Protein AF-U1QZC1-F1 (afdb_monomer_lite)

Radius of gyration: 23.48 Å; chains: 1; bounding box: 61×47×74 Å

pLDDT: mean 83.02, std 19.62, range [27.03, 98.5]

Structure (mmCIF, N/CA/C/O backbone):
data_AF-U1QZC1-F1
#
_entry.id   AF-U1QZC1-F1
#
loop_
_atom_site.group_PDB
_atom_site.id
_atom_site.type_symbol
_atom_site.label_atom_id
_atom_site.label_alt_id
_atom_site.label_comp_id
_atom_site.label_asym_id
_atom_site.label_entity_id
_atom_site.label_seq_id
_atom_site.pdbx_PDB_ins_code
_atom_site.Cartn_x
_atom_site.Cartn_y
_atom_site.Cartn_z
_atom_site.occupancy
_atom_site.B_iso_or_equiv
_atom_site.auth_seq_id
_atom_site.auth_comp_id
_atom_site.auth_asym_id
_atom_site.auth_atom_id
_atom_site.pdbx_PDB_model_num
ATOM 1 N N . MET A 1 1 ? -7.202 -17.447 -11.339 1.00 37.19 1 MET A N 1
ATOM 2 C CA . MET A 1 1 ? -5.824 -17.329 -11.867 1.00 37.19 1 MET A CA 1
ATOM 3 C C . MET A 1 1 ? -4.893 -16.971 -10.703 1.00 37.19 1 MET A C 1
ATOM 5 O O . MET A 1 1 ? -4.221 -15.955 -10.711 1.00 37.19 1 MET A O 1
ATOM 9 N N . THR A 1 2 ? -4.907 -17.807 -9.653 1.00 30.56 2 THR A N 1
ATOM 10 C CA . THR A 1 2 ? -4.519 -17.419 -8.274 1.00 30.56 2 THR A CA 1
ATOM 11 C C . THR A 1 2 ? -3.512 -18.405 -7.661 1.00 30.56 2 THR A C 1
ATOM 13 O O . THR A 1 2 ? -3.308 -18.428 -6.455 1.00 30.56 2 THR A O 1
ATOM 16 N N . LYS A 1 3 ? -2.876 -19.257 -8.480 1.00 27.03 3 LYS A N 1
ATOM 17 C CA . LYS A 1 3 ? -1.944 -20.297 -8.000 1.00 27.03 3 LYS A CA 1
ATOM 18 C C . LYS A 1 3 ? -0.476 -19.852 -7.909 1.00 27.03 3 LYS A C 1
ATOM 20 O O . LYS A 1 3 ? 0.311 -20.538 -7.274 1.00 27.03 3 LYS A O 1
ATOM 25 N N . ILE A 1 4 ? -0.118 -18.679 -8.439 1.00 42.09 4 ILE A N 1
ATOM 26 C CA . ILE A 1 4 ? 1.273 -18.174 -8.445 1.00 42.09 4 ILE A CA 1
ATOM 27 C C . ILE A 1 4 ? 1.596 -17.338 -7.182 1.00 42.09 4 ILE A C 1
ATOM 29 O O . ILE A 1 4 ? 2.755 -17.064 -6.876 1.00 42.09 4 ILE A O 1
ATOM 33 N N . TYR A 1 5 ? 0.589 -16.954 -6.385 1.00 36.06 5 TYR A N 1
ATOM 34 C CA . TYR A 1 5 ? 0.783 -16.057 -5.235 1.00 36.06 5 TYR A CA 1
ATOM 35 C C . TYR A 1 5 ? 1.342 -16.725 -3.964 1.00 36.06 5 TYR A C 1
ATOM 37 O O . TYR A 1 5 ? 1.791 -16.013 -3.068 1.00 36.06 5 TYR A O 1
ATOM 45 N N . THR A 1 6 ? 1.391 -18.060 -3.881 1.00 36.12 6 THR A N 1
ATOM 46 C CA . THR A 1 6 ? 1.745 -18.760 -2.627 1.00 36.12 6 THR A CA 1
ATOM 47 C C . THR A 1 6 ? 3.186 -19.297 -2.579 1.00 36.12 6 THR A C 1
ATOM 49 O O . THR A 1 6 ? 3.681 -19.573 -1.492 1.00 36.12 6 THR A O 1
ATOM 52 N N . SER A 1 7 ? 3.920 -19.382 -3.697 1.00 34.03 7 SER A N 1
ATOM 53 C CA . SER A 1 7 ? 5.218 -20.096 -3.711 1.00 34.03 7 SER A CA 1
ATOM 54 C C . SER A 1 7 ? 6.435 -19.274 -3.230 1.00 34.03 7 SER A C 1
ATOM 56 O O . SER A 1 7 ? 7.360 -19.810 -2.628 1.00 34.03 7 SER A O 1
ATOM 58 N N . LEU A 1 8 ? 6.443 -17.944 -3.384 1.00 39.66 8 LEU A N 1
ATOM 59 C CA . LEU A 1 8 ? 7.639 -17.129 -3.081 1.00 39.66 8 LEU A CA 1
ATOM 60 C C . LEU A 1 8 ? 7.710 -16.567 -1.645 1.00 39.66 8 LEU A C 1
ATOM 62 O O . LEU A 1 8 ? 8.753 -16.049 -1.246 1.00 39.66 8 LEU A O 1
ATOM 66 N N . ALA A 1 9 ? 6.650 -16.694 -0.835 1.00 32.81 9 ALA A N 1
ATOM 67 C CA . ALA A 1 9 ? 6.674 -16.255 0.570 1.00 32.81 9 ALA A CA 1
ATOM 68 C C . ALA A 1 9 ? 7.560 -17.143 1.471 1.00 32.81 9 ALA A C 1
ATOM 70 O O . ALA A 1 9 ? 7.943 -16.722 2.566 1.00 32.81 9 ALA A O 1
ATOM 71 N N . THR A 1 10 ? 7.919 -18.341 1.003 1.00 34.59 10 THR A N 1
ATOM 72 C CA . THR A 1 10 ? 8.772 -19.295 1.726 1.00 34.59 10 THR A CA 1
ATOM 73 C C . THR A 1 10 ? 10.264 -18.993 1.545 1.00 34.59 10 THR A C 1
ATOM 75 O O . THR A 1 10 ? 11.049 -19.220 2.462 1.00 34.59 10 THR A O 1
ATOM 78 N N . LEU A 1 11 ? 10.669 -18.401 0.416 1.00 39.19 11 LEU A N 1
ATOM 79 C CA . LEU A 1 11 ? 12.087 -18.292 0.048 1.00 39.19 11 LEU A CA 1
ATOM 80 C C . LEU A 1 11 ? 12.828 -17.098 0.666 1.00 39.19 11 LEU A C 1
ATOM 82 O O . LEU A 1 11 ? 14.037 -17.170 0.851 1.00 39.19 11 LEU A O 1
ATOM 86 N N . TYR A 1 12 ? 12.128 -16.037 1.076 1.00 36.06 12 TYR A N 1
ATOM 87 C CA . TYR A 1 12 ? 12.778 -14.843 1.645 1.00 36.06 12 TYR A CA 1
ATOM 88 C C . TYR A 1 12 ? 12.607 -14.667 3.163 1.00 36.06 12 TYR A C 1
ATOM 90 O O . TYR A 1 12 ? 13.173 -13.739 3.737 1.00 36.06 12 TYR A O 1
ATOM 98 N N . ARG A 1 13 ? 11.876 -15.560 3.852 1.00 40.75 13 ARG A N 1
ATOM 99 C CA . ARG A 1 13 ? 11.678 -15.475 5.316 1.00 40.75 13 ARG A CA 1
ATOM 100 C C . ARG A 1 13 ? 12.733 -16.237 6.138 1.00 40.75 13 ARG A C 1
ATOM 102 O O . ARG A 1 13 ? 12.802 -16.031 7.345 1.00 40.75 13 ARG A O 1
ATOM 109 N N . TYR A 1 14 ? 13.578 -17.079 5.536 1.00 31.02 14 TYR A N 1
ATOM 110 C CA . TYR A 1 14 ? 14.463 -17.986 6.289 1.00 31.02 14 TYR A CA 1
ATOM 111 C C . TYR A 1 14 ? 15.964 -17.697 6.126 1.00 31.02 14 TYR A C 1
ATOM 113 O O . TYR A 1 14 ? 16.755 -18.542 5.721 1.00 31.02 14 TYR A O 1
ATOM 121 N N . GLY A 1 15 ? 16.385 -16.493 6.513 1.00 35.22 15 GLY A N 1
ATOM 122 C CA . GLY A 1 15 ? 17.794 -16.150 6.706 1.00 35.22 15 GLY A CA 1
ATOM 123 C C . GLY A 1 15 ? 18.275 -16.311 8.156 1.00 35.22 15 GLY A C 1
ATOM 124 O O . GLY A 1 15 ? 18.720 -15.322 8.723 1.00 35.22 15 GLY A O 1
ATOM 125 N N . ARG A 1 16 ? 18.193 -17.509 8.774 1.00 33.91 16 ARG A N 1
ATOM 126 C CA . ARG A 1 16 ? 19.085 -17.946 9.890 1.00 33.91 16 ARG A CA 1
ATOM 127 C C . ARG A 1 16 ? 18.907 -19.436 10.277 1.00 33.91 16 ARG A C 1
ATOM 129 O O . ARG A 1 16 ? 17.970 -19.793 10.971 1.00 33.91 16 ARG A O 1
ATOM 136 N N . SER A 1 17 ? 19.877 -20.268 9.880 1.00 31.61 17 SER A N 1
ATOM 137 C CA . SER A 1 17 ? 20.403 -21.495 10.536 1.00 31.61 17 SER A CA 1
ATOM 138 C C . SER A 1 17 ? 19.453 -22.551 11.157 1.00 31.61 17 SER A C 1
ATOM 140 O O . SER A 1 17 ? 19.040 -22.409 12.305 1.00 31.61 17 SER A O 1
ATOM 142 N N . ARG A 1 18 ? 19.274 -23.707 10.485 1.00 32.47 18 ARG A N 1
ATOM 143 C CA . ARG A 1 18 ? 19.887 -25.026 10.822 1.00 32.47 18 ARG A CA 1
ATOM 144 C C . ARG A 1 18 ? 19.340 -26.166 9.930 1.00 32.47 18 ARG A C 1
ATOM 146 O O . ARG A 1 18 ? 18.148 -26.230 9.684 1.00 32.47 18 ARG A O 1
ATOM 153 N N . ALA A 1 19 ? 20.249 -27.091 9.589 1.00 34.28 19 ALA A N 1
ATOM 154 C CA . ALA A 1 19 ? 20.064 -28.488 9.150 1.00 34.28 19 ALA A CA 1
ATOM 155 C C . ALA A 1 19 ? 19.535 -28.796 7.724 1.00 34.28 19 ALA A C 1
ATOM 157 O O . ALA A 1 19 ? 18.349 -28.971 7.489 1.00 34.28 19 ALA A O 1
ATOM 158 N N . THR A 1 20 ? 20.501 -28.943 6.806 1.00 47.81 20 THR A N 1
ATOM 159 C CA . THR A 1 20 ? 20.689 -30.057 5.843 1.00 47.81 20 THR A CA 1
ATOM 160 C C . THR A 1 20 ? 19.470 -30.873 5.381 1.00 47.81 20 THR A C 1
ATOM 162 O O . THR A 1 20 ? 19.110 -31.876 5.993 1.00 47.81 20 THR A O 1
ATOM 165 N N . GLY A 1 21 ? 18.980 -30.510 4.199 1.00 36.88 21 GLY A N 1
ATOM 166 C CA . GLY A 1 21 ? 18.208 -31.302 3.237 1.00 36.88 21 GLY A CA 1
ATOM 167 C C . GLY A 1 21 ? 18.225 -30.526 1.913 1.00 36.88 21 GLY A C 1
ATOM 168 O O . GLY A 1 21 ? 18.391 -29.311 1.943 1.00 36.88 21 GLY A O 1
ATOM 169 N N . ASP A 1 22 ? 18.178 -31.185 0.763 1.00 45.75 22 ASP A N 1
ATOM 170 C CA . ASP A 1 22 ? 18.341 -30.575 -0.565 1.00 45.75 22 ASP A CA 1
ATOM 171 C C . ASP A 1 22 ? 17.218 -29.567 -0.915 1.00 45.75 22 ASP A C 1
ATOM 173 O O . ASP A 1 22 ? 16.201 -29.934 -1.479 1.00 45.75 22 ASP A O 1
ATOM 177 N N . VAL A 1 23 ? 17.384 -28.290 -0.543 1.00 47.47 23 VAL A N 1
ATOM 178 C CA . VAL A 1 23 ? 16.466 -27.173 -0.890 1.00 47.47 23 VAL A CA 1
ATOM 179 C C . VAL A 1 23 ? 16.957 -26.396 -2.125 1.00 47.47 23 VAL A C 1
ATOM 181 O O . VAL A 1 23 ? 16.326 -25.440 -2.571 1.00 47.47 23 VAL A O 1
ATOM 184 N N . ARG A 1 24 ? 18.128 -26.750 -2.677 1.00 48.72 24 ARG A N 1
ATOM 185 C CA . ARG A 1 24 ? 18.722 -26.022 -3.811 1.00 48.72 24 ARG A CA 1
ATOM 186 C C . ARG A 1 24 ? 18.113 -26.447 -5.145 1.00 48.72 24 ARG A C 1
ATOM 188 O O . ARG A 1 24 ? 17.896 -25.570 -5.973 1.00 48.72 24 ARG A O 1
ATOM 195 N N . GLY A 1 25 ? 17.806 -27.734 -5.328 1.00 43.84 25 GLY A N 1
ATOM 196 C CA . GLY A 1 25 ? 17.156 -28.234 -6.547 1.00 43.84 25 GLY A CA 1
ATOM 197 C C . GLY A 1 25 ? 15.750 -27.662 -6.755 1.00 43.84 25 GLY A C 1
ATOM 198 O O . GLY A 1 25 ? 15.442 -27.159 -7.833 1.00 43.84 25 GLY A O 1
ATOM 199 N N . ASP A 1 26 ? 14.938 -27.639 -5.696 1.00 55.91 26 ASP A N 1
ATOM 200 C CA . ASP A 1 26 ? 13.557 -27.141 -5.757 1.00 55.91 26 ASP A CA 1
ATOM 201 C C . ASP A 1 26 ? 13.486 -25.632 -6.050 1.00 55.91 26 ASP A C 1
ATOM 203 O O . ASP A 1 26 ? 12.626 -25.179 -6.801 1.00 55.91 26 ASP A O 1
ATOM 207 N N . ASN A 1 27 ? 14.412 -24.838 -5.499 1.00 62.69 27 ASN A N 1
ATOM 208 C CA . ASN A 1 27 ? 14.446 -23.388 -5.718 1.00 62.69 27 ASN A CA 1
ATOM 209 C C . ASN A 1 27 ? 14.922 -22.999 -7.132 1.00 62.69 27 ASN A C 1
ATOM 211 O O . ASN A 1 27 ? 14.559 -21.934 -7.635 1.00 62.69 27 ASN A O 1
ATOM 215 N N . GLU A 1 28 ? 15.737 -23.839 -7.775 1.00 74.38 28 GLU A N 1
ATOM 216 C CA . GLU A 1 28 ? 16.161 -23.596 -9.155 1.00 74.38 28 GLU A CA 1
ATOM 217 C C . GLU A 1 28 ? 15.047 -23.945 -10.142 1.00 74.38 28 GLU A C 1
ATOM 219 O O . GLU A 1 28 ? 14.690 -23.105 -10.960 1.00 74.38 28 GLU A O 1
ATOM 224 N N . ALA A 1 29 ? 14.400 -25.106 -9.984 1.00 69.06 29 ALA A N 1
ATOM 225 C CA . ALA A 1 29 ? 13.294 -25.529 -10.846 1.00 69.06 29 ALA A CA 1
ATOM 226 C C . ALA A 1 29 ? 12.094 -24.562 -10.801 1.00 69.06 29 ALA A C 1
ATOM 228 O O . ALA A 1 29 ? 11.572 -24.168 -11.843 1.00 69.06 29 ALA A O 1
ATOM 229 N N . VAL A 1 30 ? 11.700 -24.105 -9.602 1.00 75.31 30 VAL A N 1
ATOM 230 C CA . VAL A 1 30 ? 10.664 -23.060 -9.427 1.00 75.31 30 VAL A CA 1
ATOM 231 C C . VAL A 1 30 ? 11.067 -21.753 -10.113 1.00 75.31 30 VAL A C 1
ATOM 233 O O . VAL A 1 30 ? 10.240 -20.968 -10.576 1.00 75.31 30 VAL A O 1
ATOM 236 N N . GLY A 1 31 ? 12.365 -21.502 -10.156 1.00 74.56 31 GLY A N 1
ATOM 237 C CA . GLY A 1 31 ? 12.955 -20.348 -10.782 1.00 74.56 31 GLY A CA 1
ATOM 238 C C . GLY A 1 31 ? 12.949 -20.362 -12.304 1.00 74.56 31 GLY A C 1
ATOM 239 O O . GLY A 1 31 ? 12.573 -19.364 -12.916 1.00 74.56 31 GLY A O 1
ATOM 240 N N . GLU A 1 32 ? 13.327 -21.489 -12.900 1.00 78.25 32 GLU A N 1
ATOM 241 C CA . GLU A 1 32 ? 13.274 -21.716 -14.346 1.00 78.25 32 GLU A CA 1
ATOM 242 C C . GLU A 1 32 ? 11.829 -21.662 -14.863 1.00 78.25 32 GLU A C 1
ATOM 244 O O . GLU A 1 32 ? 11.557 -21.020 -15.878 1.00 78.25 32 GLU A O 1
ATOM 249 N N . GLU A 1 33 ? 10.883 -22.260 -14.129 1.00 79.50 33 GLU A N 1
ATOM 250 C CA . GLU A 1 33 ? 9.448 -22.162 -14.426 1.00 79.50 33 GLU A CA 1
ATOM 251 C C . GLU A 1 33 ? 8.989 -20.698 -14.408 1.00 79.50 33 GLU A C 1
ATOM 253 O O . GLU A 1 33 ? 8.371 -20.213 -15.357 1.00 79.50 33 GLU A O 1
ATOM 258 N N . TRP A 1 34 ? 9.370 -19.944 -13.373 1.00 82.44 34 TRP A N 1
ATOM 259 C CA . TRP A 1 34 ? 9.031 -18.528 -13.286 1.00 82.44 34 TRP A CA 1
ATOM 260 C C . TRP A 1 34 ? 9.645 -17.700 -14.424 1.00 82.44 34 TRP A C 1
ATOM 262 O O . TRP A 1 34 ? 8.991 -16.787 -14.934 1.00 82.44 34 TRP A O 1
ATOM 272 N N . GLU A 1 35 ? 10.874 -18.001 -14.851 1.00 83.69 35 GLU A N 1
ATOM 273 C CA . GLU A 1 35 ? 11.501 -17.351 -16.003 1.00 83.69 35 GLU A CA 1
ATOM 274 C C . GLU A 1 35 ? 10.776 -17.632 -17.319 1.00 83.69 35 GLU A C 1
ATOM 276 O O . GLU A 1 35 ? 10.659 -16.719 -18.139 1.00 83.69 35 GLU A O 1
ATOM 281 N N . ALA A 1 36 ? 10.276 -18.856 -17.500 1.00 83.00 36 ALA A N 1
ATOM 282 C CA . ALA A 1 36 ? 9.530 -19.268 -18.684 1.00 83.00 36 ALA A CA 1
ATOM 283 C C . ALA A 1 36 ? 8.129 -18.634 -18.752 1.00 83.00 36 ALA A C 1
ATOM 285 O O . ALA A 1 36 ? 7.651 -18.309 -19.838 1.00 83.00 36 ALA A O 1
ATOM 286 N N . GLU A 1 37 ? 7.479 -18.428 -17.603 1.00 88.31 37 GLU A N 1
ATOM 287 C CA . GLU A 1 37 ? 6.117 -17.882 -17.519 1.00 88.31 37 GLU A CA 1
ATOM 288 C C . GLU A 1 37 ? 6.045 -16.351 -17.503 1.00 88.31 37 GLU A C 1
ATOM 290 O O . GLU A 1 37 ? 4.956 -15.784 -17.591 1.00 88.31 37 GLU A O 1
ATOM 295 N N . THR A 1 38 ? 7.176 -15.661 -17.345 1.00 91.19 38 THR A N 1
ATOM 296 C CA . THR A 1 38 ? 7.184 -14.205 -17.174 1.00 91.19 38 THR A CA 1
ATOM 297 C C . THR A 1 38 ? 8.196 -13.512 -18.063 1.00 91.19 38 THR A C 1
ATOM 299 O O . THR A 1 38 ? 9.241 -14.039 -18.437 1.00 91.19 38 THR A O 1
ATOM 302 N N . THR A 1 39 ? 7.917 -12.256 -18.364 1.00 94.31 39 THR A N 1
ATOM 303 C CA . THR A 1 39 ? 8.869 -11.352 -18.994 1.00 94.31 39 THR A CA 1
ATOM 304 C C . THR A 1 39 ? 9.840 -10.774 -17.956 1.00 94.31 39 THR A C 1
ATOM 306 O O . THR A 1 39 ? 9.492 -10.622 -16.779 1.00 94.31 39 THR A O 1
ATOM 309 N N . PRO A 1 40 ? 11.049 -10.349 -18.368 1.00 94.00 40 PRO A N 1
ATOM 310 C CA . PRO A 1 40 ? 11.966 -9.635 -17.481 1.00 94.00 40 PRO A CA 1
ATOM 311 C C . PRO A 1 40 ? 11.345 -8.395 -16.819 1.00 94.00 40 PRO A C 1
ATOM 313 O O . PRO A 1 40 ? 11.630 -8.123 -15.655 1.00 94.00 40 PRO A O 1
ATOM 316 N N . TYR A 1 41 ? 10.472 -7.666 -17.526 1.00 96.56 41 TYR A N 1
ATOM 317 C CA . TYR A 1 41 ? 9.759 -6.513 -16.966 1.00 96.56 41 TYR A CA 1
ATOM 318 C C . TYR A 1 41 ? 8.857 -6.920 -15.795 1.00 96.56 41 TYR A C 1
ATOM 320 O O . TYR A 1 41 ? 8.936 -6.317 -14.726 1.00 96.56 41 TYR A O 1
ATOM 328 N N . GLU A 1 42 ? 8.044 -7.967 -15.959 1.00 95.69 42 GLU A N 1
ATOM 329 C CA . GLU A 1 42 ? 7.147 -8.454 -14.903 1.00 95.69 42 GLU A CA 1
ATOM 330 C C . GLU A 1 42 ? 7.922 -8.937 -13.678 1.00 95.69 42 GLU A C 1
ATOM 332 O O . GLU A 1 42 ? 7.516 -8.663 -12.544 1.00 95.69 42 GLU A O 1
ATOM 337 N N . ARG A 1 43 ? 9.066 -9.604 -13.883 1.00 97.06 43 ARG A N 1
ATOM 338 C CA . ARG A 1 43 ? 9.937 -10.023 -12.777 1.00 97.06 43 ARG A CA 1
ATOM 339 C C . ARG A 1 43 ? 10.532 -8.834 -12.036 1.00 97.06 43 ARG A C 1
ATOM 341 O O . ARG A 1 43 ? 10.419 -8.779 -10.814 1.00 97.06 43 ARG A O 1
ATOM 348 N N . VAL A 1 44 ? 11.077 -7.852 -12.755 1.00 97.94 44 VAL A N 1
ATOM 349 C CA . VAL A 1 44 ? 11.613 -6.609 -12.172 1.00 97.94 44 VAL A CA 1
ATOM 350 C C . VAL A 1 44 ? 10.536 -5.867 -11.378 1.00 97.94 44 VAL A C 1
ATOM 352 O O . VAL A 1 44 ? 10.757 -5.544 -10.209 1.00 97.94 44 VAL A O 1
ATOM 355 N N . ARG A 1 45 ? 9.347 -5.666 -11.968 1.00 96.62 45 ARG A N 1
ATOM 356 C CA . ARG A 1 45 ? 8.197 -5.035 -11.300 1.00 96.62 45 ARG A CA 1
ATOM 357 C C . ARG A 1 45 ? 7.836 -5.784 -10.018 1.00 96.62 45 ARG A C 1
ATOM 359 O O . ARG A 1 45 ? 7.659 -5.162 -8.976 1.00 96.62 45 ARG A O 1
ATOM 366 N N . ARG A 1 46 ? 7.766 -7.118 -10.065 1.00 95.00 46 ARG A N 1
ATOM 367 C CA . ARG A 1 46 ? 7.411 -7.968 -8.917 1.00 95.00 46 ARG A CA 1
ATOM 368 C C . ARG A 1 46 ? 8.454 -7.927 -7.797 1.00 95.00 46 ARG A C 1
ATOM 370 O O . ARG A 1 46 ? 8.066 -7.939 -6.629 1.00 95.00 46 ARG A O 1
ATOM 377 N N . VAL A 1 47 ? 9.743 -7.883 -8.132 1.00 96.25 47 VAL A N 1
ATOM 378 C CA . VAL A 1 47 ? 10.839 -7.798 -7.153 1.00 96.25 47 VAL A CA 1
ATOM 379 C C . VAL A 1 47 ? 10.796 -6.462 -6.425 1.00 96.25 47 VAL A C 1
ATOM 381 O O . VAL A 1 47 ? 10.686 -6.440 -5.199 1.00 96.25 47 VAL A O 1
ATOM 384 N N . VAL A 1 48 ? 10.784 -5.348 -7.163 1.00 95.62 48 VAL A N 1
ATOM 385 C CA . VAL A 1 48 ? 10.775 -4.014 -6.542 1.00 95.62 48 VAL A CA 1
ATOM 386 C C . VAL A 1 48 ? 9.470 -3.737 -5.787 1.00 95.62 48 VAL A C 1
ATOM 388 O O . VAL A 1 48 ? 9.489 -3.073 -4.754 1.00 95.62 48 VAL A O 1
ATOM 391 N N . ALA A 1 49 ? 8.342 -4.317 -6.220 1.00 93.19 49 ALA A N 1
ATOM 392 C CA . ALA A 1 49 ? 7.052 -4.175 -5.543 1.00 93.19 49 ALA A CA 1
ATOM 393 C C . ALA A 1 49 ? 7.012 -4.770 -4.124 1.00 93.19 49 ALA A C 1
ATOM 395 O O . ALA A 1 49 ? 6.151 -4.386 -3.327 1.00 93.19 49 ALA A O 1
ATOM 396 N N . ARG A 1 50 ? 7.902 -5.727 -3.825 1.00 90.94 50 ARG A N 1
ATOM 397 C CA . ARG A 1 50 ? 7.977 -6.452 -2.544 1.00 90.94 50 ARG A CA 1
ATOM 398 C C . ARG A 1 50 ? 9.144 -6.005 -1.666 1.00 90.94 50 ARG A C 1
ATOM 400 O O . ARG A 1 50 ? 9.270 -6.4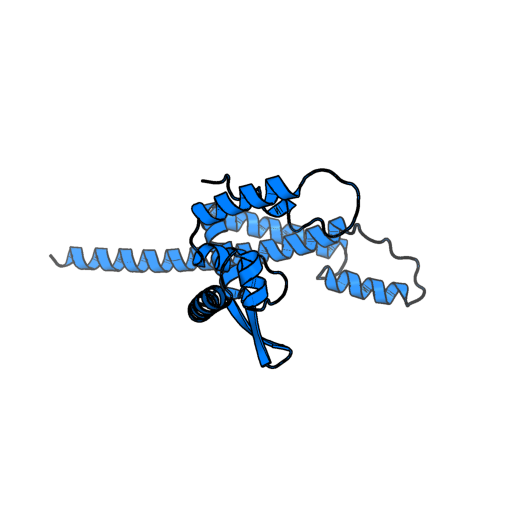83 -0.541 1.00 90.94 50 ARG A O 1
ATOM 407 N N . ALA A 1 51 ? 9.991 -5.114 -2.167 1.00 91.12 51 ALA A N 1
ATOM 408 C CA . ALA A 1 51 ? 11.143 -4.622 -1.437 1.00 91.12 51 ALA A CA 1
ATOM 409 C C . ALA A 1 51 ? 10.714 -3.684 -0.294 1.00 91.12 51 ALA A C 1
ATOM 411 O O . ALA A 1 51 ? 9.955 -2.736 -0.495 1.00 91.12 51 ALA A O 1
ATOM 412 N N . TYR A 1 52 ? 11.218 -3.942 0.916 1.00 87.19 52 TYR A N 1
ATOM 413 C CA . TYR A 1 52 ? 10.982 -3.089 2.090 1.00 87.19 52 TYR A CA 1
ATOM 414 C C . TYR A 1 52 ? 11.986 -1.925 2.184 1.00 87.19 52 TYR A C 1
ATOM 416 O O . TYR A 1 52 ? 11.705 -0.890 2.796 1.00 87.19 52 TYR A O 1
ATOM 424 N N . SER A 1 53 ? 13.145 -2.075 1.547 1.00 91.44 53 SER A N 1
ATOM 425 C CA . SER A 1 53 ? 14.204 -1.075 1.411 1.00 91.44 53 SER A CA 1
ATOM 426 C C . SER A 1 53 ? 14.415 -0.724 -0.067 1.00 91.44 53 SER A C 1
ATOM 428 O O . SER A 1 53 ? 13.965 -1.474 -0.937 1.00 91.44 53 SER A O 1
ATOM 430 N N . PRO A 1 54 ? 15.063 0.410 -0.3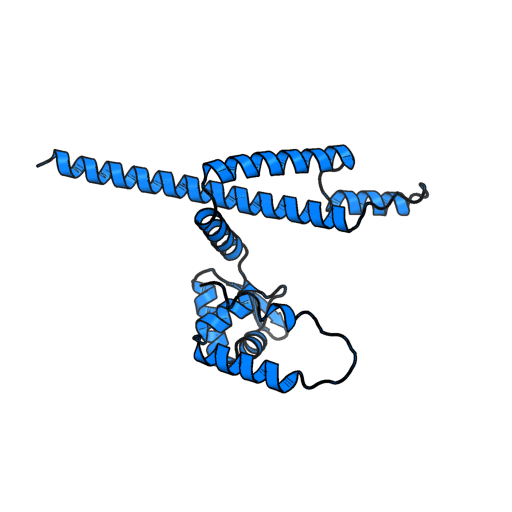72 1.00 95.56 54 PRO A N 1
ATOM 431 C CA . PRO A 1 54 ? 15.470 0.740 -1.730 1.00 95.56 54 PRO A CA 1
ATOM 432 C C . PRO A 1 54 ? 16.472 -0.312 -2.212 1.00 95.56 54 PRO A C 1
ATOM 434 O O . PRO A 1 54 ? 17.265 -0.809 -1.411 1.00 95.56 54 PRO A O 1
ATOM 437 N N . LEU A 1 55 ? 16.432 -0.642 -3.499 1.00 96.00 55 LEU A N 1
ATOM 438 C CA . LEU A 1 55 ? 17.326 -1.616 -4.122 1.00 96.00 55 LEU A CA 1
ATOM 439 C C . LEU A 1 55 ? 18.071 -0.990 -5.297 1.00 96.00 55 LEU A C 1
ATOM 441 O O . LEU A 1 55 ? 17.502 -0.224 -6.077 1.00 96.00 55 LEU A O 1
ATOM 445 N N . SER A 1 56 ? 19.333 -1.357 -5.458 1.00 96.38 56 SER A N 1
ATOM 446 C CA . SER A 1 56 ? 20.105 -1.088 -6.667 1.00 96.38 56 SER A CA 1
ATOM 447 C C . SER A 1 56 ? 19.589 -1.905 -7.859 1.00 96.38 56 SER A C 1
ATOM 449 O O . SER A 1 56 ? 18.889 -2.910 -7.713 1.00 96.38 56 SER A O 1
ATOM 451 N N . ALA A 1 57 ? 19.961 -1.491 -9.073 1.00 96.25 57 ALA A N 1
ATOM 452 C CA . ALA A 1 57 ? 19.630 -2.251 -10.278 1.00 96.25 57 ALA A CA 1
ATOM 453 C C . ALA A 1 57 ? 20.232 -3.668 -10.267 1.00 96.25 57 ALA A C 1
ATOM 455 O O . ALA A 1 57 ? 19.633 -4.574 -10.839 1.00 96.25 57 ALA A O 1
ATOM 456 N N . ASP A 1 58 ? 21.386 -3.851 -9.625 1.00 95.56 58 ASP A N 1
ATOM 457 C CA . ASP A 1 58 ? 22.066 -5.139 -9.495 1.00 95.56 58 ASP A CA 1
ATOM 458 C C . ASP A 1 58 ? 21.311 -6.075 -8.534 1.00 95.56 58 ASP A C 1
ATOM 460 O O . ASP A 1 58 ? 20.972 -7.190 -8.917 1.00 95.56 58 ASP A O 1
ATOM 464 N N . GLU A 1 59 ? 20.902 -5.594 -7.354 1.00 95.69 59 GLU A N 1
ATOM 465 C CA . GLU A 1 59 ? 20.080 -6.384 -6.418 1.00 95.69 59 GLU A CA 1
ATOM 466 C C . GLU A 1 59 ? 18.728 -6.789 -7.026 1.00 95.69 59 GLU A C 1
ATOM 468 O O . GLU A 1 59 ? 18.242 -7.906 -6.828 1.00 95.69 59 GLU A O 1
ATOM 473 N N . VAL A 1 60 ? 18.108 -5.887 -7.796 1.00 96.12 60 VAL A N 1
ATOM 474 C CA . VAL A 1 60 ? 16.868 -6.199 -8.516 1.00 96.12 60 VAL A CA 1
ATOM 475 C C . VAL A 1 60 ? 17.120 -7.210 -9.632 1.00 96.12 60 VAL A C 1
ATOM 477 O O . VAL A 1 60 ? 16.280 -8.081 -9.849 1.00 96.12 60 VAL A O 1
ATOM 480 N N . ALA A 1 61 ? 18.244 -7.113 -10.342 1.00 95.94 61 ALA A N 1
ATOM 481 C CA . ALA A 1 61 ? 18.600 -8.041 -11.410 1.00 95.94 61 ALA A CA 1
ATOM 482 C C . ALA A 1 61 ? 18.769 -9.472 -10.896 1.00 95.94 61 ALA A C 1
ATOM 484 O O . ALA A 1 61 ? 18.220 -10.392 -11.506 1.00 95.94 61 ALA A O 1
ATOM 485 N N . ASP A 1 62 ? 19.428 -9.634 -9.748 1.00 93.75 62 ASP A N 1
ATOM 486 C CA . ASP A 1 62 ? 19.595 -10.925 -9.081 1.00 93.75 62 ASP A CA 1
ATOM 487 C C . ASP A 1 62 ? 18.235 -11.530 -8.708 1.00 93.75 62 ASP A C 1
ATOM 489 O O . ASP A 1 62 ? 17.921 -12.664 -9.074 1.00 93.75 62 ASP A O 1
ATOM 493 N N . GLY A 1 63 ? 17.372 -10.750 -8.047 1.00 91.88 63 GLY A N 1
ATOM 494 C CA . GLY A 1 63 ? 16.034 -11.207 -7.662 1.00 91.88 63 GLY A CA 1
ATOM 495 C C . GLY A 1 63 ? 15.106 -11.471 -8.853 1.00 91.88 63 GLY A C 1
ATOM 496 O O . GLY A 1 63 ? 14.221 -12.322 -8.773 1.00 91.88 63 GLY A O 1
ATOM 497 N N . ALA A 1 64 ? 15.285 -10.741 -9.957 1.00 93.69 64 ALA A N 1
ATOM 498 C CA . ALA A 1 64 ? 14.461 -10.845 -11.160 1.00 93.69 64 ALA A CA 1
ATOM 499 C C . ALA A 1 64 ? 15.036 -11.809 -12.202 1.00 93.69 64 ALA A C 1
ATOM 501 O O . ALA A 1 64 ? 14.449 -11.941 -13.279 1.00 93.69 64 ALA A O 1
ATOM 502 N N . ARG A 1 65 ? 16.172 -12.455 -11.907 1.00 93.75 65 ARG A N 1
ATOM 503 C CA . ARG A 1 65 ? 16.870 -13.380 -12.807 1.00 93.75 65 ARG A CA 1
ATOM 504 C C . ARG A 1 65 ? 17.030 -12.790 -14.207 1.00 93.75 65 ARG A C 1
ATOM 506 O O . ARG A 1 65 ? 16.487 -13.262 -15.209 1.00 93.75 65 ARG A O 1
ATOM 513 N N . THR A 1 66 ? 17.684 -11.637 -14.248 1.00 94.81 66 THR A N 1
ATOM 514 C CA . THR A 1 66 ? 17.974 -10.908 -15.482 1.00 94.81 66 THR A CA 1
ATOM 515 C C . THR A 1 66 ? 19.310 -10.185 -15.363 1.00 94.81 66 THR A C 1
ATOM 517 O O . THR A 1 66 ? 19.946 -10.191 -14.318 1.00 94.81 66 THR A O 1
ATOM 520 N N . SER A 1 67 ? 19.769 -9.552 -16.440 1.00 96.94 67 SER A N 1
ATOM 521 C CA . SER A 1 67 ? 21.009 -8.769 -16.392 1.00 96.94 67 SER A CA 1
ATOM 522 C C . SER A 1 67 ? 20.794 -7.403 -15.722 1.00 96.94 67 SER A C 1
ATOM 524 O O . SER A 1 67 ? 19.758 -6.775 -15.968 1.00 96.94 67 SER A O 1
ATOM 526 N N . PRO A 1 68 ? 21.795 -6.847 -15.007 1.00 96.25 68 PRO A N 1
ATOM 527 C CA . PRO A 1 68 ? 21.731 -5.490 -14.446 1.00 96.25 68 PRO A CA 1
ATOM 528 C C . PRO A 1 68 ? 21.367 -4.406 -15.464 1.00 96.25 68 PRO A C 1
ATOM 530 O O . PRO A 1 68 ? 20.635 -3.463 -15.166 1.00 96.25 68 PRO A O 1
ATOM 533 N N . LYS A 1 69 ? 21.824 -4.553 -16.715 1.00 97.38 69 LYS A N 1
ATOM 534 C CA . LYS A 1 69 ? 21.458 -3.655 -17.821 1.00 97.38 69 LYS A CA 1
ATOM 535 C C . LYS A 1 69 ? 19.957 -3.699 -18.127 1.00 97.38 69 LYS A C 1
ATOM 537 O O . LYS A 1 69 ? 19.351 -2.656 -18.363 1.00 97.38 69 LYS A O 1
ATOM 542 N N . THR A 1 70 ? 19.369 -4.892 -18.131 1.00 97.62 70 THR A N 1
ATOM 543 C CA . THR A 1 70 ? 17.938 -5.090 -18.407 1.00 97.62 70 THR A CA 1
ATOM 544 C C . THR A 1 70 ? 17.087 -4.632 -17.228 1.00 97.62 70 THR A C 1
ATOM 546 O O . THR A 1 70 ? 16.107 -3.919 -17.437 1.00 97.62 70 THR A O 1
ATOM 549 N N . ALA A 1 71 ? 17.501 -4.946 -15.996 1.00 97.81 71 ALA A N 1
ATOM 550 C CA . ALA A 1 71 ? 16.848 -4.450 -14.788 1.00 97.81 71 ALA A CA 1
ATOM 551 C C . ALA A 1 71 ? 16.823 -2.918 -14.752 1.00 97.81 71 ALA A C 1
ATOM 553 O O . ALA A 1 71 ? 15.749 -2.340 -14.613 1.00 97.81 71 ALA A O 1
ATOM 554 N N . ARG A 1 72 ? 17.965 -2.254 -14.990 1.00 97.56 72 ARG A N 1
ATOM 555 C CA . ARG A 1 72 ? 18.052 -0.785 -15.045 1.00 97.56 72 ARG A CA 1
ATOM 556 C C . ARG A 1 72 ? 17.085 -0.185 -16.067 1.00 97.56 72 ARG A C 1
ATOM 558 O O . ARG A 1 72 ? 16.308 0.694 -15.714 1.00 97.56 72 ARG A O 1
ATOM 565 N N . LYS A 1 73 ? 17.059 -0.714 -17.297 1.00 98.25 73 LYS A N 1
ATOM 566 C CA . LYS A 1 73 ? 16.122 -0.270 -18.346 1.00 98.25 73 LYS A CA 1
ATOM 567 C C . LYS A 1 73 ? 14.660 -0.339 -17.882 1.00 98.25 73 LYS A C 1
ATOM 569 O O . LYS A 1 73 ? 13.883 0.574 -18.151 1.00 98.25 73 LYS A O 1
ATOM 574 N N . HIS A 1 74 ? 14.265 -1.431 -17.229 1.00 98.50 74 HIS A N 1
ATOM 575 C CA . HIS A 1 74 ? 12.891 -1.602 -16.755 1.00 98.50 74 HIS A CA 1
ATOM 576 C C . HIS A 1 74 ? 12.585 -0.752 -15.520 1.00 98.50 74 HIS A C 1
ATOM 578 O O . HIS A 1 74 ? 11.502 -0.185 -15.446 1.00 98.50 74 HIS A O 1
ATOM 584 N N . LEU A 1 75 ? 13.532 -0.589 -14.598 1.00 98.38 75 LEU A N 1
ATOM 585 C CA . LEU A 1 75 ? 13.388 0.293 -13.439 1.00 98.38 75 LEU A CA 1
ATOM 586 C C . LEU A 1 75 ? 13.247 1.765 -13.851 1.00 98.38 75 LEU A C 1
ATOM 588 O O . LEU A 1 75 ? 12.419 2.475 -13.296 1.00 98.38 75 LEU A O 1
ATOM 592 N N . GLU A 1 76 ? 13.982 2.216 -14.869 1.00 97.81 76 GLU A N 1
ATOM 593 C CA . GLU A 1 76 ? 13.813 3.552 -15.458 1.00 97.81 76 GLU A CA 1
ATOM 594 C C . GLU A 1 76 ? 12.438 3.727 -16.119 1.00 97.81 76 GLU A C 1
ATOM 596 O O . GLU A 1 76 ? 11.847 4.803 -16.046 1.00 97.81 76 GLU A O 1
ATOM 601 N N . ALA A 1 77 ? 11.906 2.684 -16.765 1.00 98.19 77 ALA A N 1
ATOM 602 C CA . ALA A 1 77 ? 10.545 2.712 -17.297 1.00 98.19 77 ALA A CA 1
ATOM 603 C C . ALA A 1 77 ? 9.503 2.806 -16.176 1.00 98.19 77 ALA A C 1
ATOM 605 O O . ALA A 1 77 ? 8.679 3.715 -16.196 1.00 98.19 77 ALA A O 1
ATOM 606 N N . LEU A 1 78 ? 9.626 1.960 -15.153 1.00 98.25 78 LEU A N 1
ATOM 607 C CA . LEU A 1 78 ? 8.774 1.989 -13.966 1.00 98.25 78 LEU A CA 1
ATOM 608 C C . LEU A 1 78 ? 8.851 3.336 -13.232 1.00 98.25 78 LEU A C 1
ATOM 610 O O . LEU A 1 78 ? 7.850 3.783 -12.682 1.00 98.25 78 LEU A O 1
ATOM 614 N N . ALA A 1 79 ? 10.011 4.000 -13.227 1.00 98.00 79 ALA A N 1
ATOM 615 C CA . ALA A 1 79 ? 10.162 5.328 -12.636 1.00 98.00 79 ALA A CA 1
ATOM 616 C C . ALA A 1 79 ? 9.397 6.388 -13.438 1.00 98.00 79 ALA A C 1
ATOM 618 O O . ALA A 1 79 ? 8.684 7.206 -12.863 1.00 98.00 79 ALA A O 1
ATOM 619 N N . ARG A 1 80 ? 9.492 6.346 -14.775 1.00 97.56 80 ARG A N 1
ATOM 620 C CA . ARG A 1 80 ? 8.714 7.228 -15.664 1.00 97.56 80 ARG A CA 1
ATOM 621 C C . ARG A 1 80 ? 7.207 6.999 -15.547 1.00 97.56 80 ARG A C 1
ATOM 623 O O . ARG A 1 80 ? 6.447 7.945 -15.699 1.00 97.56 80 ARG A O 1
ATOM 630 N N . GLU A 1 81 ? 6.794 5.765 -15.283 1.00 96.88 81 GLU A N 1
ATOM 631 C CA . GLU A 1 81 ? 5.398 5.371 -15.045 1.00 96.88 81 GLU A CA 1
ATOM 632 C C . GLU A 1 81 ? 4.913 5.714 -13.621 1.00 96.88 81 GLU A C 1
ATOM 634 O O . GLU A 1 81 ? 3.748 5.498 -13.306 1.00 96.88 81 GLU A O 1
ATOM 639 N N . GLY A 1 82 ? 5.787 6.220 -12.741 1.00 97.06 82 GLY A N 1
ATOM 640 C CA . GLY A 1 82 ? 5.453 6.536 -11.348 1.00 97.06 82 GLY A CA 1
ATOM 641 C C . GLY A 1 82 ? 5.341 5.315 -10.424 1.00 97.06 82 GLY A C 1
ATOM 642 O O . GLY A 1 82 ? 4.995 5.456 -9.251 1.00 97.06 82 GLY A O 1
ATOM 643 N N . PHE A 1 83 ? 5.662 4.111 -10.909 1.00 97.50 83 PHE A N 1
ATOM 644 C CA . PHE A 1 83 ? 5.617 2.879 -10.118 1.00 97.50 83 PHE A CA 1
ATOM 645 C C . PHE A 1 83 ? 6.747 2.800 -9.081 1.00 97.50 83 PHE A C 1
ATOM 647 O O . PHE A 1 83 ? 6.564 2.291 -7.972 1.00 97.50 83 PHE A O 1
ATOM 654 N N . VAL A 1 84 ? 7.925 3.327 -9.413 1.00 98.06 84 VAL A N 1
ATOM 655 C CA . VAL A 1 84 ? 9.046 3.456 -8.472 1.00 98.06 84 VAL A CA 1
ATOM 656 C C . VAL A 1 84 ? 9.493 4.904 -8.356 1.00 98.06 84 VAL A C 1
ATOM 658 O O . VAL A 1 84 ? 9.372 5.683 -9.295 1.00 98.06 84 VAL A O 1
ATOM 661 N N . THR A 1 85 ? 10.054 5.250 -7.206 1.00 97.62 85 THR A N 1
ATOM 662 C CA . THR A 1 85 ? 10.851 6.458 -7.017 1.00 97.62 85 THR A CA 1
ATOM 663 C C . THR A 1 85 ? 12.332 6.098 -6.983 1.00 97.62 85 THR A C 1
ATOM 665 O O . THR A 1 85 ? 12.711 4.960 -6.688 1.00 97.62 85 THR A O 1
ATOM 668 N N . THR A 1 86 ? 13.176 7.074 -7.308 1.00 96.88 86 THR A N 1
ATOM 669 C CA . THR A 1 86 ? 14.634 6.944 -7.259 1.00 96.88 86 THR A CA 1
ATOM 670 C C . THR A 1 86 ? 15.202 7.752 -6.107 1.00 96.88 86 THR A C 1
ATOM 672 O O . THR A 1 86 ? 14.795 8.896 -5.902 1.00 96.88 86 THR A O 1
ATOM 675 N N . GLU A 1 87 ? 16.198 7.208 -5.423 1.00 94.31 87 GLU A N 1
ATOM 676 C CA . GLU A 1 87 ? 16.975 7.920 -4.411 1.00 94.31 87 GLU A CA 1
ATOM 677 C C . GLU A 1 87 ? 18.485 7.700 -4.624 1.00 94.31 87 GLU A C 1
ATOM 679 O O . GLU A 1 87 ? 18.885 6.662 -5.170 1.00 94.31 87 GLU A O 1
ATOM 684 N N . PRO A 1 88 ? 19.340 8.675 -4.257 1.00 92.75 88 PRO A N 1
ATOM 685 C CA . PRO A 1 88 ? 20.786 8.490 -4.295 1.00 92.75 88 PRO A CA 1
ATOM 686 C C . PRO A 1 88 ? 21.217 7.368 -3.346 1.00 92.75 88 PRO A C 1
ATOM 688 O O . PRO A 1 88 ? 20.772 7.318 -2.202 1.00 92.75 88 PRO A O 1
ATOM 691 N N . ALA A 1 89 ? 22.116 6.510 -3.813 1.00 86.19 89 ALA A N 1
ATOM 692 C CA . ALA A 1 89 ? 22.741 5.449 -3.038 1.00 86.19 89 ALA A CA 1
ATOM 693 C C . ALA A 1 89 ? 24.256 5.670 -2.917 1.00 86.19 89 ALA A C 1
ATOM 695 O O . ALA A 1 89 ? 24.820 6.633 -3.457 1.00 86.19 89 ALA A O 1
ATOM 696 N N . ASP A 1 90 ? 24.921 4.760 -2.204 1.00 81.00 90 ASP A N 1
ATOM 697 C CA . ASP A 1 90 ? 26.366 4.796 -2.015 1.00 81.00 90 ASP A CA 1
ATOM 698 C C . ASP A 1 90 ? 27.112 4.877 -3.352 1.00 81.00 90 ASP A C 1
ATOM 700 O O . ASP A 1 90 ? 26.704 4.322 -4.376 1.00 81.00 90 ASP A O 1
ATOM 704 N N . HIS A 1 91 ? 28.225 5.611 -3.342 1.00 81.31 91 HIS A N 1
ATOM 705 C CA . HIS A 1 91 ? 29.082 5.825 -4.512 1.00 81.31 91 HIS A CA 1
ATOM 706 C C . HIS A 1 91 ? 28.377 6.464 -5.727 1.00 81.31 91 HIS A C 1
ATOM 708 O O . HIS A 1 91 ? 28.860 6.344 -6.852 1.00 81.31 91 HIS A O 1
ATOM 714 N N . GLY A 1 92 ? 27.262 7.174 -5.514 1.00 79.50 92 GLY A N 1
ATOM 715 C CA . GLY A 1 92 ? 26.534 7.874 -6.577 1.00 79.50 92 GLY A CA 1
ATOM 716 C C . GLY A 1 92 ? 25.662 6.958 -7.438 1.00 79.50 92 GLY A C 1
ATOM 717 O O . GLY A 1 92 ? 25.188 7.383 -8.492 1.00 79.50 92 GLY A O 1
ATOM 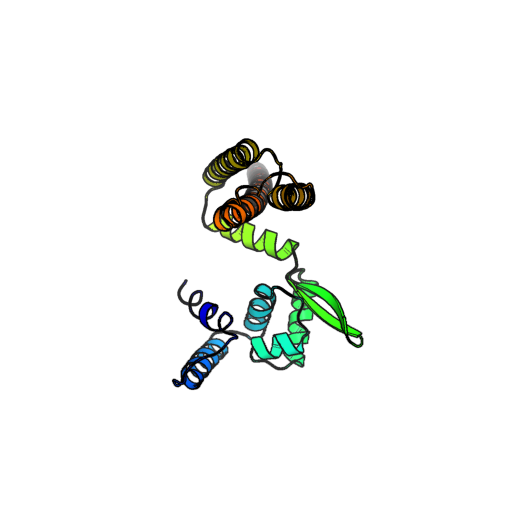718 N N . ALA A 1 93 ? 25.447 5.712 -7.007 1.00 87.06 93 ALA A N 1
ATOM 719 C CA . ALA A 1 93 ? 24.501 4.813 -7.649 1.00 87.06 93 ALA A CA 1
ATOM 720 C C . ALA A 1 93 ? 23.049 5.279 -7.428 1.00 87.06 93 ALA A C 1
ATOM 722 O O . ALA A 1 93 ? 22.747 6.043 -6.511 1.00 87.06 93 ALA A O 1
ATOM 723 N N . THR A 1 94 ? 22.132 4.808 -8.272 1.00 94.69 94 THR A N 1
ATOM 724 C CA . THR A 1 94 ? 20.688 5.022 -8.100 1.00 94.69 94 THR A CA 1
ATOM 725 C C . THR A 1 94 ? 20.074 3.800 -7.436 1.00 94.69 94 THR A C 1
ATOM 727 O O . THR A 1 94 ? 20.209 2.688 -7.954 1.00 94.69 94 THR A O 1
ATOM 730 N N . ALA A 1 95 ? 19.373 4.011 -6.324 1.00 96.25 95 ALA A N 1
ATOM 731 C CA . ALA A 1 95 ? 18.485 3.014 -5.752 1.00 96.25 95 ALA A CA 1
ATOM 732 C C . ALA A 1 95 ? 17.031 3.316 -6.117 1.00 96.25 95 ALA A C 1
ATOM 734 O O . ALA A 1 95 ? 16.636 4.465 -6.325 1.00 96.25 95 ALA A O 1
ATOM 735 N N . TYR A 1 96 ? 16.240 2.256 -6.199 1.00 97.06 96 TYR A N 1
ATOM 736 C CA . TYR A 1 96 ? 14.846 2.278 -6.601 1.00 97.06 96 TYR A CA 1
ATOM 737 C C . TYR A 1 96 ? 13.990 1.725 -5.474 1.00 97.06 96 TYR A C 1
ATOM 739 O O . TYR A 1 96 ? 14.309 0.697 -4.874 1.00 97.06 96 TYR A O 1
ATOM 747 N N . ARG A 1 97 ? 12.868 2.380 -5.209 1.00 96.62 97 ARG A N 1
ATOM 748 C CA . ARG A 1 97 ? 11.884 1.945 -4.219 1.00 96.62 97 ARG A CA 1
ATOM 749 C C . ARG A 1 97 ? 10.499 2.031 -4.832 1.00 96.62 97 ARG A C 1
ATOM 751 O O . ARG A 1 97 ? 10.217 2.954 -5.587 1.00 96.62 97 ARG A O 1
ATOM 758 N N . ARG A 1 98 ? 9.607 1.103 -4.479 1.00 96.31 98 ARG A N 1
ATOM 759 C CA . ARG A 1 98 ? 8.187 1.226 -4.825 1.00 96.31 98 ARG A CA 1
ATOM 760 C C . ARG A 1 98 ? 7.634 2.579 -4.359 1.00 96.31 98 ARG A C 1
ATOM 762 O O . ARG A 1 98 ? 7.774 2.932 -3.188 1.00 96.31 98 ARG A O 1
ATOM 769 N N . SER A 1 99 ? 6.989 3.306 -5.267 1.00 96.38 99 SER A N 1
ATOM 770 C CA . SER A 1 99 ? 6.336 4.577 -4.953 1.00 96.38 99 SER A CA 1
ATOM 771 C C . SER A 1 99 ? 5.157 4.347 -4.005 1.00 96.38 99 SER A C 1
ATOM 773 O O . SER A 1 99 ? 4.364 3.422 -4.216 1.00 96.38 99 SER A O 1
ATOM 775 N N . SER A 1 100 ? 5.009 5.194 -2.983 1.00 93.31 100 SER A N 1
ATOM 776 C CA . SER A 1 100 ? 3.851 5.161 -2.080 1.00 93.31 100 SER A CA 1
ATOM 777 C C . SER A 1 100 ? 2.541 5.397 -2.830 1.00 93.31 100 SER A C 1
ATOM 779 O O . SER A 1 100 ? 1.553 4.729 -2.545 1.00 93.31 100 SER A O 1
ATOM 781 N N . GLU A 1 101 ? 2.550 6.287 -3.822 1.00 94.00 101 GLU A N 1
ATOM 782 C CA . GLU A 1 101 ? 1.402 6.562 -4.686 1.00 94.00 101 GLU A CA 1
ATOM 783 C C . GLU A 1 101 ? 0.996 5.309 -5.468 1.00 94.00 101 GLU A C 1
ATOM 785 O O . GLU A 1 101 ? -0.149 4.871 -5.385 1.00 94.00 101 GLU A O 1
ATOM 790 N N . SER A 1 102 ? 1.959 4.653 -6.125 1.00 94.12 102 SER A N 1
ATOM 791 C CA . SER A 1 102 ? 1.696 3.415 -6.872 1.00 94.12 102 SER A CA 1
ATOM 792 C C . SER A 1 102 ? 1.139 2.292 -5.994 1.00 94.12 102 SER A C 1
ATOM 794 O O . SER A 1 102 ? 0.322 1.492 -6.444 1.00 94.12 102 SER A O 1
ATOM 796 N N . LEU A 1 103 ? 1.583 2.215 -4.733 1.00 92.94 103 LEU A N 1
ATOM 797 C CA . LEU A 1 103 ? 1.094 1.232 -3.775 1.00 92.94 103 LEU A CA 1
ATOM 798 C C . LEU A 1 103 ? -0.360 1.514 -3.403 1.00 92.94 103 LEU A C 1
ATOM 800 O O . LEU A 1 103 ? -1.154 0.582 -3.349 1.00 92.94 103 LEU A O 1
ATOM 804 N N . VAL A 1 104 ? -0.703 2.779 -3.150 1.00 93.31 104 VAL A N 1
ATOM 805 C CA . VAL A 1 104 ? -2.075 3.177 -2.815 1.00 93.31 104 VAL A CA 1
ATOM 806 C C . VAL A 1 104 ? -3.018 2.901 -3.980 1.00 93.31 104 VAL A C 1
ATOM 808 O O . VAL A 1 104 ? -4.070 2.316 -3.753 1.00 93.31 104 VAL A O 1
ATOM 811 N N . VAL A 1 105 ? -2.632 3.263 -5.206 1.00 92.75 105 VAL A N 1
ATOM 812 C CA . VAL A 1 105 ? -3.457 3.045 -6.403 1.00 92.75 105 VAL A CA 1
ATOM 813 C C . VAL A 1 105 ? -3.668 1.554 -6.676 1.00 92.75 105 VAL A C 1
ATOM 815 O O . VAL A 1 105 ? -4.808 1.134 -6.848 1.00 92.75 105 VAL A O 1
ATOM 818 N N . GLU A 1 106 ? -2.607 0.736 -6.660 1.00 92.44 106 GLU A N 1
ATOM 819 C CA . GLU A 1 106 ? -2.738 -0.716 -6.885 1.00 92.44 106 GLU A CA 1
ATOM 820 C C . GLU A 1 106 ? -3.606 -1.366 -5.799 1.00 92.44 106 GLU A C 1
ATOM 822 O O . GLU A 1 106 ? -4.536 -2.105 -6.105 1.00 92.44 106 GLU A O 1
ATOM 827 N N . GLN A 1 107 ? -3.370 -1.027 -4.528 1.00 92.81 107 GLN A N 1
ATOM 828 C CA . GLN A 1 107 ? -4.146 -1.582 -3.421 1.00 92.81 107 GLN A CA 1
ATOM 829 C C . GLN A 1 107 ? -5.615 -1.141 -3.459 1.00 92.81 107 GLN A C 1
ATOM 831 O O . GLN A 1 107 ? -6.491 -1.902 -3.052 1.00 92.81 107 GLN A O 1
ATOM 836 N N . ALA A 1 108 ? -5.890 0.085 -3.906 1.00 93.06 108 ALA A N 1
ATOM 837 C CA . ALA A 1 108 ? -7.247 0.579 -4.072 1.00 93.06 108 ALA A CA 1
ATOM 838 C C . ALA A 1 108 ? -7.989 -0.168 -5.185 1.00 93.06 108 ALA A C 1
ATOM 840 O O . ALA A 1 108 ? -9.116 -0.602 -4.958 1.00 93.06 108 ALA A O 1
ATOM 841 N N . ALA A 1 109 ? -7.341 -0.374 -6.335 1.00 91.50 109 ALA A N 1
ATOM 842 C CA . ALA A 1 109 ? -7.897 -1.158 -7.433 1.00 91.50 109 ALA A CA 1
ATOM 843 C C . ALA A 1 109 ? -8.210 -2.602 -6.998 1.00 91.50 109 ALA A C 1
ATOM 845 O O . ALA A 1 109 ? -9.320 -3.075 -7.221 1.00 91.50 109 ALA A O 1
ATOM 846 N N . ASP A 1 110 ? -7.291 -3.265 -6.283 1.00 93.31 110 ASP A N 1
ATOM 847 C CA . ASP A 1 110 ? -7.508 -4.620 -5.747 1.00 93.31 110 ASP A CA 1
ATOM 848 C C . ASP A 1 110 ? -8.712 -4.692 -4.780 1.00 93.31 110 ASP A C 1
ATOM 850 O O . ASP A 1 110 ? -9.442 -5.686 -4.724 1.00 93.31 110 ASP A O 1
ATOM 854 N N . ILE A 1 111 ? -8.929 -3.640 -3.981 1.00 93.81 111 ILE A N 1
ATOM 855 C CA . ILE A 1 111 ? -10.084 -3.556 -3.076 1.00 93.81 111 ILE A CA 1
ATOM 856 C C . ILE A 1 111 ? -11.382 -3.394 -3.875 1.00 93.81 111 ILE A C 1
ATOM 858 O O . ILE A 1 111 ? -12.351 -4.089 -3.579 1.00 93.81 111 ILE A O 1
ATOM 862 N N . LEU A 1 112 ? -11.404 -2.507 -4.872 1.00 92.38 112 LEU A N 1
ATOM 863 C CA . LEU A 1 112 ? -12.594 -2.237 -5.686 1.00 92.38 112 LEU A CA 1
ATOM 864 C C . LEU A 1 112 ? -12.979 -3.422 -6.586 1.00 92.38 112 LEU A C 1
ATOM 866 O O . LEU A 1 112 ? -14.162 -3.644 -6.816 1.00 92.38 112 LEU A O 1
ATOM 870 N N . ASP A 1 113 ? -12.011 -4.231 -7.025 1.00 95.44 113 ASP A N 1
ATOM 871 C CA . ASP A 1 113 ? -12.272 -5.477 -7.768 1.00 95.44 113 ASP A CA 1
ATOM 872 C C . ASP A 1 113 ? -12.962 -6.550 -6.902 1.00 95.44 113 ASP A C 1
ATOM 874 O O . ASP A 1 113 ? -13.668 -7.425 -7.401 1.00 95.44 113 ASP A O 1
ATOM 878 N N . SER A 1 114 ? -12.778 -6.490 -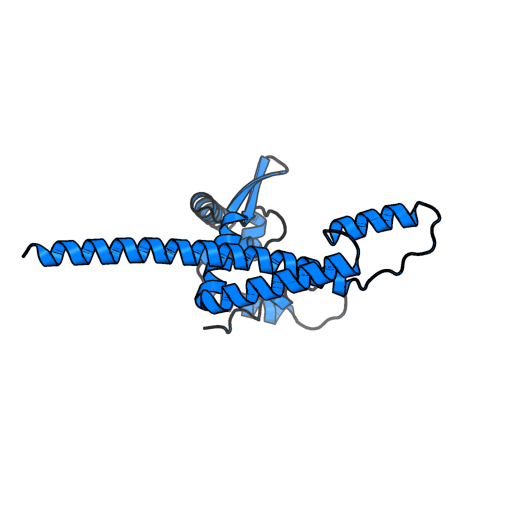5.579 1.00 92.62 114 SER A N 1
ATOM 879 C CA . SER A 1 114 ? -13.239 -7.531 -4.654 1.00 92.62 114 SER A CA 1
ATOM 880 C C . SER A 1 114 ? -14.434 -7.137 -3.785 1.00 92.62 114 SER A C 1
ATOM 882 O O . SER A 1 114 ? -15.060 -8.013 -3.179 1.00 92.62 114 SER A O 1
ATOM 884 N N . VAL A 1 115 ? -14.749 -5.845 -3.676 1.00 91.56 115 VAL A N 1
ATOM 885 C CA . VAL A 1 115 ? -15.745 -5.313 -2.738 1.00 91.56 115 VAL A CA 1
ATOM 886 C C . VAL A 1 115 ? -16.499 -4.155 -3.379 1.00 91.56 115 VAL A C 1
ATOM 888 O O . VAL A 1 115 ? -15.883 -3.241 -3.919 1.00 91.56 115 VAL A O 1
ATOM 891 N N . SER A 1 116 ? -17.830 -4.157 -3.258 1.00 92.38 116 SER A N 1
ATOM 892 C CA . SER A 1 116 ? -18.650 -3.023 -3.692 1.00 92.38 116 SER A CA 1
ATOM 893 C C . SER A 1 116 ? -18.331 -1.757 -2.883 1.00 92.38 116 SER A C 1
ATOM 895 O O . SER A 1 116 ? -17.881 -1.824 -1.735 1.00 92.38 116 SER A O 1
ATOM 897 N N . THR A 1 117 ? -18.582 -0.582 -3.458 1.00 93.00 117 THR A N 1
ATOM 898 C CA . THR A 1 117 ? -18.379 0.705 -2.773 1.00 93.00 117 THR A CA 1
ATOM 899 C C . THR A 1 117 ? -19.244 0.840 -1.516 1.00 93.00 117 THR A C 1
ATOM 901 O O . THR A 1 117 ? -18.757 1.335 -0.498 1.00 93.00 117 THR A O 1
ATOM 904 N N . ASP A 1 118 ? -20.482 0.341 -1.543 1.00 93.69 118 ASP A N 1
ATOM 905 C CA . ASP A 1 118 ? -21.397 0.361 -0.394 1.00 93.69 118 ASP A CA 1
ATOM 906 C C . ASP A 1 118 ? -20.899 -0.534 0.752 1.00 93.69 118 ASP A C 1
ATOM 908 O O . ASP A 1 118 ? -20.782 -0.080 1.897 1.00 93.69 118 ASP A O 1
ATOM 912 N N . ASP A 1 119 ? -20.506 -1.777 0.448 1.00 94.25 119 ASP A N 1
ATOM 913 C CA . ASP A 1 119 ? -19.933 -2.697 1.443 1.00 94.25 119 ASP A CA 1
ATOM 914 C C . ASP A 1 119 ? -18.609 -2.159 2.003 1.00 94.25 119 ASP A C 1
ATOM 916 O O . ASP A 1 119 ? -18.284 -2.327 3.183 1.00 94.25 119 ASP A O 1
ATOM 920 N N . LEU A 1 120 ? -17.813 -1.496 1.163 1.00 94.81 120 LEU A N 1
ATOM 921 C CA . LEU A 1 120 ? -16.570 -0.868 1.584 1.00 94.81 120 LEU A CA 1
ATOM 922 C C . LEU A 1 120 ? -16.831 0.306 2.541 1.00 94.81 120 LEU A C 1
ATOM 924 O O . LEU A 1 120 ? -16.096 0.467 3.519 1.00 94.81 120 LEU A O 1
ATOM 928 N N . ALA A 1 121 ? -17.888 1.090 2.314 1.00 96.56 121 ALA A N 1
ATOM 929 C CA . ALA A 1 121 ? -18.297 2.169 3.210 1.00 96.56 121 ALA A CA 1
ATOM 930 C C . ALA A 1 121 ? -18.754 1.642 4.582 1.00 96.56 121 ALA A C 1
ATOM 932 O O . ALA A 1 121 ? -18.422 2.247 5.606 1.00 96.56 121 ALA A O 1
ATOM 933 N N . GLU A 1 122 ? -19.461 0.508 4.620 1.00 95.06 122 GLU A N 1
ATOM 934 C CA . GLU A 1 122 ? -19.794 -0.227 5.853 1.00 95.06 122 GLU A CA 1
ATOM 935 C C . GLU A 1 122 ? -18.523 -0.617 6.618 1.00 95.06 122 GLU A C 1
ATOM 937 O O . GLU A 1 122 ? -18.321 -0.211 7.763 1.00 95.06 122 GLU A O 1
ATOM 942 N N . ARG A 1 123 ? -17.588 -1.298 5.947 1.00 94.81 123 ARG A N 1
ATOM 943 C CA . ARG A 1 123 ? -16.322 -1.745 6.551 1.00 94.81 123 ARG A CA 1
ATOM 944 C C . ARG A 1 123 ? -15.470 -0.587 7.059 1.00 94.81 123 ARG A C 1
ATOM 946 O O . ARG A 1 123 ? -14.788 -0.708 8.075 1.00 94.81 123 ARG A O 1
ATOM 953 N N . VAL A 1 124 ? -15.484 0.552 6.371 1.00 97.00 124 VAL A N 1
ATOM 954 C CA . VAL A 1 124 ? -14.796 1.765 6.827 1.00 97.00 124 VAL A CA 1
ATOM 955 C C . VAL A 1 124 ? -15.397 2.300 8.127 1.00 97.00 124 VAL A C 1
ATOM 957 O O . VAL A 1 124 ? -14.632 2.732 8.994 1.00 97.00 124 VAL A O 1
ATOM 960 N N . ARG A 1 125 ? -16.726 2.257 8.294 1.00 97.69 125 ARG A N 1
ATOM 961 C CA . ARG A 1 125 ? -17.390 2.610 9.561 1.00 97.69 125 ARG A CA 1
ATOM 962 C C . ARG A 1 125 ? -16.953 1.662 10.682 1.00 97.69 125 ARG A C 1
ATOM 964 O O . ARG A 1 125 ? -16.398 2.131 11.670 1.00 97.69 125 ARG A O 1
ATOM 971 N N . GLU A 1 126 ? -17.036 0.350 10.465 1.00 97.19 126 GLU A N 1
ATOM 972 C CA . GLU A 1 126 ? -16.605 -0.662 11.445 1.00 97.19 126 GLU A CA 1
ATOM 973 C C . GLU A 1 126 ? -15.133 -0.503 11.865 1.00 97.19 126 GLU A C 1
ATOM 975 O O . GLU A 1 126 ? -14.781 -0.599 13.042 1.00 97.19 126 GLU A O 1
ATOM 980 N N . MET A 1 127 ? -14.237 -0.240 10.906 1.00 97.81 127 MET A N 1
ATOM 981 C CA . MET A 1 127 ? -12.822 -0.012 11.206 1.00 97.81 127 MET A CA 1
ATOM 982 C C . MET A 1 127 ? -12.604 1.254 12.039 1.00 97.81 127 MET A C 1
ATOM 984 O O . MET A 1 127 ? -11.713 1.268 12.888 1.00 97.81 127 MET A O 1
ATOM 988 N N . ARG A 1 128 ? -13.388 2.317 11.816 1.00 97.81 128 ARG A N 1
ATOM 989 C CA . ARG A 1 128 ? -13.319 3.543 12.628 1.00 97.81 128 ARG A CA 1
ATOM 990 C C . ARG A 1 128 ? -13.778 3.291 14.058 1.00 97.81 128 ARG A C 1
ATOM 992 O O . ARG A 1 128 ? -13.091 3.755 14.967 1.00 97.81 128 ARG A O 1
ATOM 999 N N . ASP A 1 129 ? -14.847 2.526 14.245 1.00 98.06 129 ASP A N 1
ATOM 1000 C CA . ASP A 1 129 ? -15.367 2.179 15.570 1.00 98.06 129 ASP A CA 1
ATOM 1001 C C . ASP A 1 129 ? -14.341 1.358 16.358 1.00 98.06 129 ASP A C 1
ATOM 1003 O O . ASP A 1 129 ? -13.936 1.748 17.450 1.00 98.06 129 ASP A O 1
ATOM 1007 N N . ARG A 1 130 ? -13.757 0.324 15.739 1.00 96.88 130 ARG A N 1
ATOM 1008 C CA . ARG A 1 130 ? -12.664 -0.455 16.350 1.00 96.88 130 ARG A CA 1
ATOM 1009 C C . ARG A 1 130 ? -11.437 0.395 16.705 1.00 96.88 130 ARG A C 1
ATOM 1011 O O . ARG A 1 130 ? -10.742 0.121 17.682 1.00 96.88 130 ARG A O 1
ATOM 1018 N N . LEU A 1 131 ? -11.121 1.423 15.911 1.00 95.31 131 LEU A N 1
ATOM 1019 C CA . LEU A 1 131 ? -10.052 2.370 16.252 1.00 95.31 131 LEU A CA 1
ATOM 1020 C C . LEU A 1 131 ? -10.432 3.304 17.401 1.00 95.31 131 LEU A C 1
ATOM 1022 O O . LEU A 1 131 ? -9.531 3.778 18.092 1.00 95.31 131 LEU A O 1
ATOM 1026 N N . ALA A 1 132 ? -11.714 3.622 17.578 1.00 96.69 132 ALA A N 1
ATOM 1027 C CA . ALA A 1 132 ? -12.184 4.351 18.748 1.00 96.69 132 ALA A CA 1
ATOM 1028 C C . ALA A 1 132 ? -12.057 3.475 20.000 1.00 96.69 132 ALA A C 1
ATOM 1030 O O . ALA A 1 132 ? -11.522 3.949 20.998 1.00 96.69 132 ALA A O 1
ATOM 1031 N N . ASP A 1 133 ? -12.391 2.185 19.909 1.00 96.19 133 ASP A N 1
ATOM 1032 C CA . ASP A 1 133 ? -12.226 1.238 21.017 1.00 96.19 133 ASP A CA 1
ATOM 1033 C C . ASP A 1 133 ? -10.771 1.159 21.492 1.00 96.19 133 ASP A C 1
ATOM 1035 O O . ASP A 1 133 ? -10.510 1.246 22.693 1.00 96.19 133 ASP A O 1
ATOM 1039 N N . TYR A 1 134 ? -9.794 1.068 20.576 1.00 94.38 134 TYR A N 1
ATOM 1040 C CA . TYR A 1 134 ? -8.375 1.108 20.958 1.00 94.38 134 TYR A CA 1
ATOM 1041 C C . TYR A 1 134 ? -7.987 2.415 21.662 1.00 94.38 134 TYR A C 1
ATOM 1043 O O . TYR A 1 134 ? -7.246 2.378 22.646 1.00 94.38 134 TYR A O 1
ATOM 1051 N N . ARG A 1 135 ? -8.500 3.562 21.199 1.00 93.94 135 ARG A N 1
ATOM 1052 C CA . ARG A 1 135 ? -8.229 4.867 21.822 1.00 93.94 135 ARG A CA 1
ATOM 1053 C C . ARG A 1 135 ? -8.831 4.964 23.215 1.00 93.94 135 ARG A C 1
ATOM 1055 O O . ARG A 1 135 ? -8.142 5.372 24.142 1.00 93.94 135 ARG A O 1
ATOM 1062 N N . THR A 1 136 ? -10.070 4.517 23.393 1.00 94.44 136 THR A N 1
ATOM 1063 C CA . THR A 1 136 ? -10.719 4.434 24.706 1.00 94.44 136 THR A CA 1
ATOM 1064 C C . THR A 1 136 ? -9.991 3.468 25.639 1.00 94.44 136 THR A C 1
ATOM 1066 O O . THR A 1 136 ? -9.784 3.792 26.804 1.00 94.44 136 THR A O 1
ATOM 1069 N N . THR A 1 137 ? -9.560 2.311 25.132 1.00 91.88 137 THR A N 1
ATOM 1070 C CA . THR A 1 137 ? -8.869 1.283 25.926 1.00 91.88 137 THR A CA 1
ATOM 1071 C C . THR A 1 137 ? -7.508 1.763 26.422 1.00 91.88 137 THR A C 1
ATOM 1073 O O . THR A 1 137 ? -7.150 1.523 27.572 1.00 91.88 137 THR A O 1
ATOM 1076 N N . PHE A 1 138 ? -6.735 2.429 25.561 1.00 90.19 138 PHE A N 1
ATOM 1077 C CA . PHE A 1 138 ? -5.349 2.791 25.865 1.00 90.19 138 PHE A CA 1
ATOM 1078 C C . PHE A 1 138 ? -5.140 4.257 26.256 1.00 90.19 138 PHE A C 1
ATOM 1080 O O . PHE A 1 138 ? -4.060 4.594 26.737 1.00 90.19 138 PHE A O 1
ATOM 1087 N N . GLY A 1 139 ? -6.141 5.121 26.072 1.00 92.62 139 GLY A N 1
ATOM 1088 C CA . GLY A 1 139 ? -6.075 6.543 26.416 1.00 92.62 139 GLY A CA 1
ATOM 1089 C C . GLY A 1 139 ? -5.103 7.363 25.561 1.00 92.62 139 GLY A C 1
ATOM 1090 O O . GLY A 1 139 ? -4.643 8.405 26.016 1.00 92.62 139 GLY A O 1
ATOM 1091 N N . VAL A 1 140 ? -4.757 6.890 24.360 1.00 93.31 140 VAL A N 1
ATOM 1092 C CA . VAL A 1 140 ? -3.817 7.544 23.430 1.00 93.31 140 VAL A CA 1
ATOM 1093 C C . VAL A 1 140 ? -4.313 7.422 21.994 1.00 93.31 140 VAL A C 1
ATOM 1095 O O . VAL A 1 140 ? -5.041 6.482 21.675 1.00 93.31 140 VAL A O 1
ATOM 1098 N N . GLU A 1 141 ? -3.885 8.315 21.100 1.00 92.44 141 GLU A N 1
ATOM 1099 C CA . GLU A 1 141 ? -4.400 8.373 19.725 1.00 92.44 141 GLU A CA 1
ATOM 1100 C C . GLU A 1 141 ? -3.760 7.342 18.790 1.00 92.44 141 GLU A C 1
ATOM 1102 O O . GLU A 1 141 ? -4.290 7.041 17.713 1.00 92.44 141 GLU A O 1
ATOM 1107 N N . SER A 1 142 ? -2.602 6.794 19.167 1.00 92.56 142 SER A N 1
ATOM 1108 C CA . SER A 1 142 ? -1.857 5.883 18.303 1.00 92.56 142 SER A CA 1
ATOM 1109 C C . SER A 1 142 ? -1.028 4.835 19.054 1.00 92.56 142 SER A C 1
ATOM 1111 O O . SER A 1 142 ? -0.576 5.072 20.175 1.00 92.56 142 SER A O 1
ATOM 1113 N N . PRO A 1 143 ? -0.740 3.683 18.418 1.00 92.06 143 PRO A N 1
ATOM 1114 C CA . PRO A 1 143 ? 0.178 2.687 18.965 1.00 92.06 143 PRO A CA 1
ATOM 1115 C C . PRO A 1 143 ? 1.613 3.221 19.129 1.00 92.06 143 PRO A C 1
ATOM 1117 O O . PRO A 1 143 ? 2.357 2.730 19.979 1.00 92.06 143 PRO A O 1
ATOM 1120 N N . GLU A 1 144 ? 2.032 4.208 18.329 1.00 92.81 144 GLU A N 1
ATOM 1121 C CA . GLU A 1 144 ? 3.326 4.881 18.492 1.00 92.81 144 GLU A CA 1
ATOM 1122 C C . GLU A 1 144 ? 3.351 5.726 19.768 1.00 92.81 144 GLU A C 1
ATOM 1124 O O . GLU A 1 144 ? 4.272 5.592 20.571 1.00 92.81 144 GLU A O 1
ATOM 1129 N N . GLU A 1 145 ? 2.313 6.531 19.991 1.00 92.31 145 GLU A N 1
ATOM 1130 C CA . GLU A 1 145 ? 2.146 7.322 21.213 1.00 92.31 145 GLU A CA 1
ATOM 1131 C C . GLU A 1 145 ? 2.083 6.426 22.449 1.00 92.31 145 GLU A C 1
ATOM 1133 O O . GLU A 1 145 ? 2.776 6.688 23.426 1.00 92.31 145 GLU A O 1
ATOM 1138 N N . LEU A 1 146 ? 1.372 5.298 22.361 1.00 89.88 146 LEU A N 1
ATOM 1139 C CA . LEU A 1 146 ? 1.346 4.283 23.412 1.00 89.88 146 LEU A CA 1
ATOM 1140 C C . LEU A 1 146 ? 2.750 3.764 23.765 1.00 89.88 146 LEU A C 1
ATOM 1142 O O . LEU A 1 146 ? 3.047 3.468 24.920 1.00 89.88 146 LEU A O 1
ATOM 1146 N N . THR A 1 147 ? 3.622 3.627 22.765 1.00 87.94 147 THR A N 1
ATOM 1147 C CA . THR A 1 147 ? 5.009 3.185 22.966 1.00 87.94 147 THR A CA 1
ATOM 1148 C C . THR A 1 147 ? 5.846 4.281 23.638 1.00 87.94 147 THR A C 1
ATOM 1150 O O . THR A 1 147 ? 6.647 3.989 24.531 1.00 87.94 147 THR A O 1
ATOM 1153 N N . VAL A 1 148 ? 5.654 5.542 23.241 1.00 88.31 148 VAL A N 1
ATOM 1154 C CA . VAL A 1 148 ? 6.344 6.709 23.819 1.00 88.31 148 VAL A CA 1
ATOM 1155 C C . VAL A 1 148 ? 5.920 6.948 25.267 1.00 88.31 148 VAL A C 1
ATOM 1157 O O . VAL A 1 148 ? 6.779 7.024 26.143 1.00 88.31 148 VAL A O 1
ATOM 1160 N N . ASP A 1 149 ? 4.615 7.009 25.533 1.00 86.69 149 ASP A N 1
ATOM 1161 C CA . ASP A 1 149 ? 4.044 7.181 26.872 1.00 86.69 149 ASP A CA 1
ATOM 1162 C C . ASP A 1 149 ? 4.580 6.118 27.845 1.00 86.69 149 ASP A C 1
ATOM 1164 O O . ASP A 1 149 ? 5.053 6.446 28.934 1.00 86.69 149 ASP A O 1
ATOM 1168 N N . ARG A 1 150 ? 4.659 4.854 27.412 1.00 82.06 150 ARG A N 1
ATOM 1169 C CA . ARG A 1 150 ? 5.280 3.789 28.212 1.00 82.06 150 ARG A CA 1
ATOM 1170 C C . ARG A 1 150 ? 6.752 3.993 28.481 1.00 82.06 150 ARG A C 1
ATOM 1172 O O . ARG A 1 150 ? 7.190 3.769 29.605 1.00 82.06 150 ARG A O 1
ATOM 1179 N N . THR A 1 151 ? 7.513 4.354 27.451 1.00 84.38 151 THR A N 1
ATOM 1180 C CA . THR A 1 151 ? 8.953 4.588 27.599 1.00 84.38 151 THR A CA 1
ATOM 1181 C C . THR A 1 151 ? 9.183 5.678 28.644 1.00 84.38 151 THR A C 1
ATOM 1183 O O . THR A 1 151 ? 10.025 5.517 29.522 1.00 84.38 151 THR A O 1
ATOM 1186 N N . ASN A 1 152 ? 8.359 6.727 28.630 1.00 85.94 152 ASN A N 1
ATOM 1187 C CA . ASN A 1 152 ? 8.404 7.789 29.630 1.00 85.94 152 ASN A CA 1
ATOM 1188 C C . ASN A 1 152 ? 8.051 7.284 31.041 1.00 85.94 152 ASN A C 1
ATOM 1190 O O . ASN A 1 152 ? 8.778 7.589 31.985 1.00 85.94 152 ASN A O 1
ATOM 1194 N N . ARG A 1 153 ? 6.993 6.474 31.203 1.00 82.62 153 ARG A N 1
ATOM 1195 C CA . ARG A 1 153 ? 6.607 5.905 32.515 1.00 82.62 153 ARG A CA 1
ATOM 1196 C C . ARG A 1 153 ? 7.664 4.962 33.087 1.00 82.62 153 ARG A C 1
ATOM 1198 O O . ARG A 1 153 ? 7.999 5.070 34.261 1.00 82.62 153 ARG A O 1
ATOM 1205 N N . ALA A 1 154 ? 8.239 4.093 32.254 1.00 80.50 154 ALA A N 1
ATOM 1206 C CA . ALA A 1 154 ? 9.290 3.159 32.662 1.00 80.50 154 ALA A CA 1
ATOM 1207 C C . ALA A 1 154 ? 10.557 3.877 33.164 1.00 80.50 154 ALA A C 1
ATOM 1209 O O . ALA A 1 154 ? 11.246 3.373 34.049 1.00 80.50 154 ALA A O 1
ATOM 1210 N N . LEU A 1 155 ? 10.855 5.064 32.625 1.00 83.06 155 LEU A N 1
ATOM 1211 C CA . LEU A 1 155 ? 11.954 5.916 33.086 1.00 83.06 155 LEU A CA 1
ATOM 1212 C C . LEU A 1 155 ? 11.610 6.706 34.366 1.00 83.06 155 LEU A C 1
ATOM 1214 O O . LEU A 1 155 ? 12.519 7.161 35.056 1.00 83.06 155 LEU A O 1
ATOM 1218 N N . GLY A 1 156 ? 10.323 6.873 34.688 1.00 75.44 156 GLY A N 1
ATOM 1219 C CA . GLY A 1 156 ? 9.811 7.750 35.750 1.00 75.44 156 GLY A CA 1
ATOM 1220 C C . GLY A 1 156 ? 9.652 7.129 37.144 1.00 75.44 156 GLY A C 1
ATOM 1221 O O . GLY A 1 156 ? 9.081 7.778 38.012 1.00 75.44 156 GLY A O 1
ATOM 1222 N N . ALA A 1 157 ? 10.143 5.905 37.378 1.00 66.62 157 ALA A N 1
ATOM 1223 C CA . ALA A 1 157 ? 9.970 5.139 38.627 1.00 66.62 157 ALA A CA 1
ATOM 1224 C C . ALA A 1 157 ? 8.510 4.800 39.005 1.00 66.62 157 ALA A C 1
ATOM 1226 O O . ALA A 1 157 ? 8.264 4.305 40.107 1.00 66.62 157 ALA A O 1
ATOM 1227 N N . ASP A 1 158 ? 7.562 4.998 38.087 1.00 61.81 158 ASP A N 1
ATOM 1228 C CA . ASP A 1 158 ? 6.218 4.443 38.204 1.00 61.81 158 ASP A CA 1
ATOM 1229 C C . ASP A 1 158 ? 6.243 2.947 37.855 1.00 61.81 158 ASP A C 1
ATOM 1231 O O . ASP A 1 158 ? 7.004 2.499 36.993 1.00 61.81 158 ASP A O 1
ATOM 1235 N N . SER A 1 159 ? 5.441 2.172 38.587 1.00 57.97 159 SER A N 1
ATOM 1236 C CA . SER A 1 159 ? 5.349 0.705 38.531 1.00 57.97 159 SER A CA 1
ATOM 1237 C C . SER A 1 159 ? 5.401 0.143 37.105 1.00 57.97 159 SER A C 1
ATOM 1239 O O . SER A 1 159 ? 4.854 0.750 36.186 1.00 57.97 159 SER A O 1
ATOM 1241 N N . SER A 1 160 ? 5.998 -1.052 36.939 1.00 55.53 160 SER A N 1
ATOM 1242 C CA . SER A 1 160 ? 6.067 -1.776 35.654 1.00 55.53 160 SER A CA 1
ATOM 1243 C C . SER A 1 160 ? 4.723 -1.713 34.922 1.00 55.53 160 SER A C 1
ATOM 1245 O O . SER A 1 160 ? 3.766 -2.334 35.393 1.00 55.53 160 SER A O 1
ATOM 1247 N N . PRO A 1 161 ? 4.619 -0.967 33.808 1.00 59.31 161 PRO A N 1
ATOM 1248 C CA . PRO A 1 161 ? 3.366 -0.871 33.087 1.00 59.31 161 PRO A CA 1
ATOM 1249 C C . PRO A 1 161 ? 3.010 -2.256 32.550 1.00 59.31 161 PRO A C 1
ATOM 1251 O O . PRO A 1 161 ? 3.863 -2.947 31.984 1.00 59.31 161 PRO A O 1
ATOM 1254 N N . GLU A 1 162 ? 1.748 -2.655 32.710 1.00 65.56 162 GLU A N 1
ATOM 1255 C CA . GLU A 1 162 ? 1.218 -3.819 32.011 1.00 65.56 162 GLU A CA 1
ATOM 1256 C C . GLU A 1 162 ? 1.477 -3.611 30.515 1.00 65.56 162 GLU A C 1
ATOM 1258 O O . GLU A 1 162 ? 1.044 -2.628 29.900 1.00 65.56 162 GLU A O 1
ATOM 1263 N N . THR A 1 163 ? 2.324 -4.472 29.956 1.00 66.69 163 THR A N 1
ATOM 1264 C CA . THR A 1 163 ? 2.696 -4.386 28.550 1.00 66.69 163 THR A CA 1
ATOM 1265 C C . THR A 1 163 ? 1.548 -5.029 27.785 1.00 66.69 163 THR A C 1
ATOM 1267 O O . THR A 1 163 ? 1.348 -6.232 27.941 1.00 66.69 163 THR A O 1
ATOM 1270 N N . PRO A 1 164 ? 0.762 -4.276 26.998 1.00 72.12 164 PRO A N 1
ATOM 1271 C CA . PRO A 1 164 ? -0.249 -4.871 26.163 1.00 72.12 164 PRO A CA 1
ATOM 1272 C C . PRO A 1 164 ? 0.458 -5.785 25.192 1.00 72.12 164 PRO A C 1
ATOM 1274 O O . PRO A 1 164 ? 1.607 -5.557 24.788 1.00 72.12 164 PRO A O 1
ATOM 1277 N N . ASP A 1 165 ? -0.280 -6.805 24.819 1.00 85.00 165 ASP A N 1
ATOM 1278 C CA . ASP A 1 165 ? 0.192 -7.810 23.910 1.00 85.00 165 ASP A CA 1
ATOM 1279 C C . ASP A 1 165 ? 0.788 -7.153 22.643 1.00 85.00 165 ASP A C 1
ATOM 1281 O O . ASP A 1 165 ? 0.140 -6.311 22.001 1.00 85.00 165 ASP A O 1
ATOM 1285 N N . PRO A 1 166 ? 2.041 -7.482 22.270 1.00 88.25 166 PRO A N 1
ATOM 1286 C CA . PRO A 1 166 ? 2.610 -7.090 20.987 1.00 88.25 166 PRO A CA 1
ATOM 1287 C C . PRO A 1 166 ? 1.694 -7.413 19.801 1.00 88.25 166 PRO A C 1
ATOM 1289 O O . PRO A 1 166 ? 1.760 -6.715 18.785 1.00 88.25 166 PRO A O 1
ATOM 1292 N N . GLU A 1 167 ? 0.850 -8.441 19.914 1.00 90.69 167 GLU A N 1
ATOM 1293 C CA . GLU A 1 167 ? -0.201 -8.740 18.945 1.00 90.69 167 GLU A CA 1
ATOM 1294 C C . GLU A 1 167 ? -1.215 -7.597 18.840 1.00 90.69 167 GLU A C 1
ATOM 1296 O O . GLU A 1 167 ? -1.397 -7.064 17.747 1.00 90.69 167 GLU A O 1
ATOM 1301 N N . THR A 1 168 ? -1.746 -7.096 19.957 1.00 91.38 168 THR A N 1
ATOM 1302 C CA . THR A 1 168 ? -2.671 -5.951 19.971 1.00 91.38 168 THR A CA 1
ATOM 1303 C C . THR A 1 168 ? -2.081 -4.708 19.300 1.00 91.38 168 THR A C 1
ATOM 1305 O O . THR A 1 168 ? -2.753 -4.025 18.525 1.00 91.38 168 THR A O 1
ATOM 1308 N N . ILE A 1 169 ? -0.797 -4.411 19.530 1.00 92.00 169 ILE A N 1
ATOM 1309 C CA . ILE A 1 169 ? -0.126 -3.276 18.869 1.00 92.00 169 ILE A CA 1
ATOM 1310 C C . ILE A 1 169 ? -0.054 -3.497 17.349 1.00 92.00 169 ILE A C 1
ATOM 1312 O O . ILE A 1 169 ? -0.267 -2.564 16.567 1.00 92.00 169 ILE A O 1
ATOM 1316 N N . ARG A 1 170 ? 0.257 -4.720 16.907 1.00 92.88 170 ARG A N 1
ATOM 1317 C CA . ARG A 1 170 ? 0.326 -5.072 15.479 1.00 92.88 170 ARG A CA 1
ATOM 1318 C C . ARG A 1 170 ? -1.046 -5.026 14.815 1.00 92.88 170 ARG A C 1
ATOM 1320 O O . ARG A 1 170 ? -1.144 -4.519 13.695 1.00 92.88 170 ARG A O 1
ATOM 1327 N N . GLU A 1 171 ? -2.082 -5.508 15.489 1.00 94.56 171 GLU A N 1
ATOM 1328 C CA . GLU A 1 171 ? -3.469 -5.422 15.035 1.00 94.56 171 GLU A CA 1
ATOM 1329 C C . GLU A 1 171 ? -3.891 -3.970 14.858 1.00 94.56 171 GLU A C 1
ATOM 1331 O O . GLU A 1 171 ? -4.369 -3.602 13.786 1.00 94.56 171 GLU A O 1
ATOM 1336 N N . TRP A 1 172 ? -3.623 -3.115 15.848 1.00 96.12 172 TRP A N 1
ATOM 1337 C CA . TRP A 1 172 ? -3.969 -1.701 15.771 1.00 96.12 172 TRP A CA 1
ATOM 1338 C C . TRP A 1 172 ? -3.263 -1.002 14.598 1.00 96.12 172 TRP A C 1
ATOM 1340 O O . TRP A 1 172 ? -3.900 -0.299 13.808 1.00 96.12 172 TRP A O 1
ATOM 1350 N N . LYS A 1 173 ? -1.959 -1.243 14.406 1.00 94.88 173 LYS A N 1
ATOM 1351 C CA . LYS A 1 173 ? -1.214 -0.715 13.245 1.00 94.88 173 LYS A CA 1
ATOM 1352 C C . LYS A 1 173 ? -1.786 -1.212 11.918 1.00 94.88 173 LYS A C 1
ATOM 1354 O O . LYS A 1 173 ? -1.926 -0.431 10.976 1.00 94.88 173 LYS A O 1
ATOM 1359 N N . THR A 1 174 ? -2.137 -2.493 11.848 1.00 93.75 174 THR A N 1
ATOM 1360 C CA . THR A 1 174 ? -2.731 -3.102 10.653 1.00 93.75 174 THR A CA 1
ATOM 1361 C C . THR A 1 174 ? -4.099 -2.500 10.355 1.00 93.75 174 THR A C 1
ATOM 1363 O O . THR A 1 174 ? -4.355 -2.125 9.215 1.00 93.75 174 THR A O 1
ATOM 1366 N N . LEU A 1 175 ? -4.940 -2.316 11.373 1.00 94.94 175 LEU A N 1
ATOM 1367 C CA . LEU A 1 175 ? -6.261 -1.708 11.249 1.00 94.94 175 LEU A CA 1
ATOM 1368 C C . LEU A 1 175 ? -6.174 -0.266 10.731 1.00 94.94 175 LEU A C 1
ATOM 1370 O O . LEU A 1 175 ? -6.872 0.084 9.783 1.00 94.94 175 LEU A O 1
ATOM 1374 N N . ARG A 1 176 ? -5.265 0.552 11.284 1.00 96.12 176 ARG A N 1
ATOM 1375 C CA . ARG A 1 176 ? -5.023 1.926 10.801 1.00 96.12 176 ARG A CA 1
ATOM 1376 C C . ARG A 1 176 ? -4.594 1.947 9.336 1.00 96.12 176 ARG A C 1
ATOM 1378 O O . ARG A 1 176 ? -5.100 2.754 8.560 1.00 96.12 176 ARG A O 1
ATOM 1385 N N . ARG A 1 177 ? -3.682 1.049 8.948 1.00 94.44 177 ARG A N 1
ATOM 1386 C CA . ARG A 1 177 ? -3.215 0.931 7.561 1.00 94.44 177 ARG A CA 1
ATOM 1387 C C . ARG A 1 177 ? -4.337 0.496 6.616 1.00 94.44 177 ARG A C 1
ATOM 1389 O O . ARG A 1 177 ? -4.496 1.090 5.556 1.00 94.44 177 ARG A O 1
ATOM 1396 N N . ASN A 1 178 ? -5.119 -0.509 6.998 1.00 94.31 178 ASN A N 1
ATOM 1397 C CA . ASN A 1 178 ? -6.229 -1.009 6.188 1.00 94.31 178 ASN A CA 1
ATOM 1398 C C . ASN A 1 178 ? -7.309 0.064 6.004 1.00 94.31 178 ASN A C 1
ATOM 1400 O O . ASN A 1 178 ? -7.796 0.247 4.894 1.00 94.31 178 ASN A O 1
ATOM 1404 N N . LEU A 1 179 ? -7.616 0.831 7.056 1.00 96.06 179 LEU A N 1
ATOM 1405 C CA . LEU A 1 179 ? -8.527 1.967 6.961 1.00 96.06 179 LEU A CA 1
ATOM 1406 C C . LEU A 1 179 ? -8.016 3.032 5.978 1.00 96.06 179 LEU A C 1
ATOM 1408 O O . LEU A 1 179 ? -8.809 3.597 5.228 1.00 96.06 179 LEU A O 1
ATOM 1412 N N . ALA A 1 180 ? -6.710 3.314 5.954 1.00 95.19 180 ALA A N 1
ATOM 1413 C CA . ALA A 1 180 ? -6.142 4.261 4.994 1.00 95.19 180 ALA A CA 1
ATOM 1414 C C . ALA A 1 180 ? -6.347 3.792 3.542 1.00 95.19 180 ALA A C 1
ATOM 1416 O O . ALA A 1 180 ? -6.840 4.564 2.720 1.00 95.19 180 ALA A O 1
ATOM 1417 N N . PHE A 1 181 ? -6.058 2.520 3.242 1.00 95.50 181 PHE A N 1
ATOM 1418 C CA . PHE A 1 181 ? -6.288 1.956 1.907 1.00 95.50 181 PHE A CA 1
ATOM 1419 C C . PHE A 1 181 ? -7.770 1.904 1.527 1.00 95.50 181 PHE A C 1
ATOM 1421 O O . PHE A 1 181 ? -8.117 2.249 0.404 1.00 95.50 181 PHE A O 1
ATOM 1428 N N . ALA A 1 182 ? -8.653 1.550 2.461 1.00 95.19 182 ALA A N 1
ATOM 1429 C CA . ALA A 1 182 ? -10.090 1.527 2.209 1.00 95.19 182 ALA A CA 1
ATOM 1430 C C . ALA A 1 182 ? -10.659 2.926 1.916 1.00 95.19 182 ALA A C 1
ATOM 1432 O O . ALA A 1 182 ? -11.489 3.076 1.026 1.00 95.19 182 ALA A O 1
ATOM 1433 N N . ASN A 1 183 ? -10.183 3.973 2.602 1.00 97.25 183 ASN A N 1
ATOM 1434 C CA . ASN A 1 183 ? -10.585 5.349 2.283 1.00 97.25 183 ASN A CA 1
ATOM 1435 C C . ASN A 1 183 ? -10.056 5.808 0.918 1.00 97.25 183 ASN A C 1
ATOM 1437 O O . ASN A 1 183 ? -10.763 6.519 0.207 1.00 97.25 183 ASN A O 1
ATOM 1441 N N . ALA A 1 184 ? -8.835 5.411 0.545 1.00 96.56 184 ALA A N 1
ATOM 1442 C CA . ALA A 1 184 ? -8.302 5.693 -0.785 1.00 96.56 184 ALA A CA 1
ATOM 1443 C C . ALA A 1 184 ? -9.142 5.003 -1.872 1.00 96.56 184 ALA A C 1
ATOM 1445 O O . ALA A 1 184 ? -9.555 5.659 -2.822 1.00 96.56 184 ALA A O 1
ATOM 1446 N N . ALA A 1 185 ? -9.472 3.724 -1.675 1.00 95.88 185 ALA A N 1
ATOM 1447 C CA . ALA A 1 185 ? -10.355 2.963 -2.553 1.00 95.88 185 ALA A CA 1
ATOM 1448 C C . ALA A 1 185 ? -11.740 3.609 -2.695 1.00 95.88 185 ALA A C 1
ATOM 1450 O O . ALA A 1 185 ? -12.181 3.832 -3.815 1.00 95.88 185 ALA A O 1
ATOM 1451 N N . LEU A 1 186 ? -12.388 4.008 -1.593 1.00 95.88 186 LEU A N 1
ATOM 1452 C CA . LEU A 1 186 ? -13.660 4.744 -1.659 1.00 95.88 186 LEU A CA 1
ATOM 1453 C C . LEU A 1 186 ? -13.534 6.056 -2.432 1.00 95.88 186 LEU A C 1
ATOM 1455 O O . LEU A 1 186 ? -14.402 6.388 -3.230 1.00 95.88 186 LEU A O 1
ATOM 1459 N N . SER A 1 187 ? -12.455 6.805 -2.201 1.00 96.50 187 SER A N 1
ATOM 1460 C CA . SER A 1 187 ? -12.235 8.083 -2.882 1.00 96.50 187 SER A CA 1
ATOM 1461 C C . SER A 1 187 ? -12.079 7.893 -4.392 1.00 96.50 187 SER A C 1
ATOM 1463 O O . SER A 1 187 ? -12.661 8.654 -5.161 1.00 96.50 187 SER A O 1
ATOM 1465 N N . ILE A 1 188 ? -11.334 6.864 -4.810 1.00 95.00 188 ILE A N 1
ATOM 1466 C CA . ILE A 1 188 ? -11.158 6.502 -6.221 1.00 95.00 188 ILE A CA 1
ATOM 1467 C C . ILE A 1 188 ? -12.481 6.017 -6.818 1.00 95.00 188 ILE A C 1
ATOM 1469 O O . ILE A 1 188 ? -12.904 6.566 -7.828 1.00 95.00 188 ILE A O 1
ATOM 1473 N N . GLY A 1 189 ? -13.181 5.083 -6.168 1.00 94.25 189 GLY A N 1
ATOM 1474 C CA . GLY A 1 189 ? -14.458 4.560 -6.665 1.00 94.25 189 GLY A CA 1
ATOM 1475 C C . GLY A 1 189 ? -15.526 5.648 -6.814 1.00 94.25 189 GLY A C 1
ATOM 1476 O O . GLY A 1 189 ? -16.248 5.687 -7.808 1.00 94.25 189 GLY A O 1
ATOM 1477 N N . HIS A 1 190 ? -15.585 6.607 -5.883 1.00 94.38 190 HIS A N 1
ATOM 1478 C CA . HIS A 1 190 ? -16.439 7.783 -6.046 1.00 94.38 190 HIS A CA 1
ATOM 1479 C C . HIS A 1 190 ? -16.019 8.619 -7.259 1.00 94.38 190 HIS A C 1
ATOM 1481 O O . HIS A 1 190 ? -16.869 8.962 -8.076 1.00 94.38 190 HIS A O 1
ATOM 1487 N N . ALA A 1 191 ? -14.728 8.929 -7.409 1.00 93.56 191 ALA A N 1
ATOM 1488 C CA . ALA A 1 191 ? -14.234 9.697 -8.551 1.00 93.56 191 ALA A CA 1
ATOM 1489 C C . ALA A 1 191 ? -14.543 9.015 -9.898 1.00 93.56 191 ALA A C 1
ATOM 1491 O O . ALA A 1 191 ? -14.961 9.691 -10.836 1.00 93.56 191 ALA A O 1
ATOM 1492 N N . GLU A 1 192 ? -14.404 7.692 -9.985 1.00 91.75 192 GLU A N 1
ATOM 1493 C CA . GLU A 1 192 ? -14.748 6.909 -11.178 1.00 91.75 192 GLU A CA 1
ATOM 1494 C C . GLU A 1 192 ? -16.242 7.003 -11.512 1.00 91.75 192 GLU A C 1
ATOM 1496 O O . GLU A 1 192 ? -16.585 7.275 -12.663 1.00 91.75 192 GLU A O 1
ATOM 1501 N N . SER A 1 193 ? -17.124 6.898 -10.511 1.00 89.12 193 SER A N 1
ATOM 1502 C CA . SER A 1 193 ? -18.576 7.031 -10.716 1.00 89.12 193 SER A CA 1
ATOM 1503 C C . SER A 1 193 ? -18.987 8.407 -11.261 1.00 89.12 193 SER A C 1
ATOM 1505 O O . SER A 1 193 ? -19.871 8.498 -12.116 1.00 89.12 193 SER A O 1
ATOM 1507 N N . PHE A 1 194 ? -18.313 9.482 -10.830 1.00 90.31 194 PHE A N 1
ATOM 1508 C CA . PHE A 1 194 ? -18.541 10.825 -11.372 1.00 90.31 194 PHE A CA 1
ATOM 1509 C C . PHE A 1 194 ? -18.129 10.908 -12.845 1.00 90.31 194 PHE A C 1
ATOM 1511 O O . PHE A 1 194 ? -18.887 11.412 -13.669 1.00 90.31 194 PHE A O 1
ATOM 1518 N N . VAL A 1 195 ? -16.959 10.364 -13.191 1.00 90.50 195 VAL A N 1
ATOM 1519 C CA . VAL A 1 195 ? -16.452 10.361 -14.572 1.00 90.50 195 VAL A CA 1
ATOM 1520 C C . VAL A 1 195 ? -17.344 9.535 -15.504 1.00 90.50 195 VAL A C 1
ATOM 1522 O O . VAL A 1 195 ? -17.515 9.891 -16.669 1.00 90.50 195 VAL A O 1
ATOM 1525 N N . GLU A 1 196 ? -17.904 8.427 -15.024 1.00 85.81 196 GLU A N 1
ATOM 1526 C CA . GLU A 1 196 ? -18.828 7.600 -15.805 1.00 85.81 196 GLU A CA 1
ATOM 1527 C C . GLU A 1 196 ? -20.182 8.288 -16.016 1.00 85.81 196 GLU A C 1
ATOM 1529 O O . GLU A 1 196 ? -20.697 8.295 -17.136 1.00 85.81 196 GLU A O 1
ATOM 1534 N N . THR A 1 197 ? -20.703 8.955 -14.981 1.00 83.94 197 THR A N 1
ATOM 1535 C CA . THR A 1 197 ? -21.938 9.748 -15.076 1.00 83.94 197 THR A CA 1
ATOM 1536 C C . THR A 1 197 ? -21.801 10.852 -16.130 1.00 83.94 197 THR A C 1
ATOM 1538 O O . THR A 1 197 ? -22.623 10.927 -17.044 1.00 83.94 197 THR A O 1
ATOM 1541 N N . ASP A 1 198 ? -20.709 11.625 -16.094 1.00 79.62 198 ASP A N 1
ATOM 1542 C CA . ASP A 1 198 ? -20.435 12.688 -17.074 1.00 79.62 198 ASP A CA 1
ATOM 1543 C C . ASP A 1 198 ? -20.371 12.165 -18.522 1.00 79.62 198 ASP A C 1
ATOM 1545 O O . ASP A 1 198 ? -20.800 12.844 -19.458 1.00 79.62 198 ASP A O 1
ATOM 1549 N N . ARG A 1 199 ? -19.847 10.949 -18.728 1.00 75.62 199 ARG A N 1
ATOM 1550 C CA . ARG A 1 199 ? -19.800 10.314 -20.057 1.00 75.62 199 ARG A CA 1
ATOM 1551 C C . ARG A 1 199 ? -21.184 9.893 -20.540 1.00 75.62 199 ARG A C 1
ATOM 1553 O O . ARG A 1 199 ? -21.497 10.116 -21.706 1.00 75.62 199 ARG A O 1
ATOM 1560 N N . SER A 1 200 ? -22.003 9.315 -19.662 1.00 74.94 200 SER A N 1
ATOM 1561 C CA . SER A 1 200 ? -23.365 8.882 -20.007 1.00 74.94 200 SER A CA 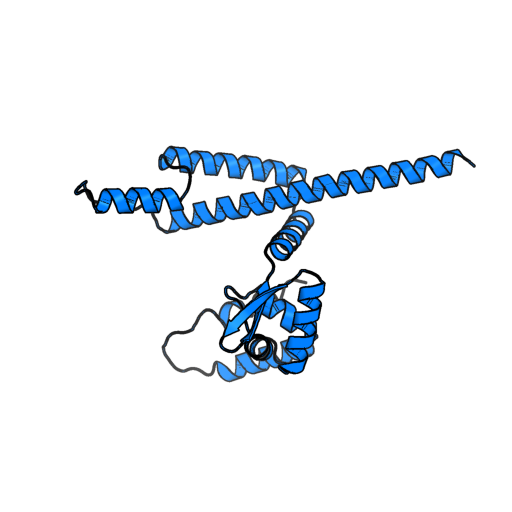1
ATOM 1562 C C . SER A 1 200 ? -24.290 10.054 -20.371 1.00 74.94 200 SER A C 1
ATOM 1564 O O . SER A 1 200 ? -25.095 9.954 -21.302 1.00 74.94 200 SER A O 1
ATOM 1566 N N . ASP A 1 201 ? -24.115 11.199 -19.703 1.00 77.19 201 ASP A N 1
ATOM 1567 C CA . ASP A 1 201 ? -24.853 12.433 -19.983 1.00 77.19 201 ASP A CA 1
ATOM 1568 C C . ASP A 1 201 ? -24.434 13.090 -21.307 1.00 77.19 201 ASP A C 1
ATOM 1570 O O . ASP A 1 201 ? -25.255 13.739 -21.961 1.00 77.19 201 ASP A O 1
ATOM 1574 N N . ALA A 1 202 ? -23.168 12.948 -21.711 1.00 74.31 202 ALA A N 1
ATOM 1575 C CA . ALA A 1 202 ? -22.681 13.449 -22.995 1.00 74.31 202 ALA A CA 1
ATOM 1576 C C . ALA A 1 202 ? -23.258 12.645 -24.172 1.00 74.31 202 ALA A C 1
ATOM 1578 O O . ALA A 1 202 ? -23.783 13.241 -25.110 1.00 74.31 202 ALA A O 1
ATOM 1579 N N . ASP A 1 203 ? -23.244 11.313 -24.078 1.00 74.12 203 ASP A N 1
ATOM 1580 C CA . ASP A 1 203 ? -23.753 10.409 -25.122 1.00 74.12 203 AS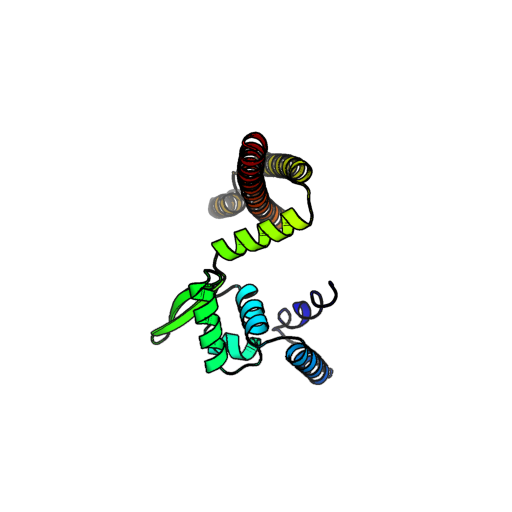P A CA 1
ATOM 1581 C C . ASP A 1 203 ? -25.274 10.577 -25.327 1.00 74.12 203 ASP A C 1
ATOM 1583 O O . ASP A 1 203 ? -25.770 10.684 -26.447 1.00 74.12 203 ASP A O 1
ATOM 1587 N N . SER A 1 204 ? -26.021 10.758 -24.230 1.00 70.94 204 SER A N 1
ATOM 1588 C CA . SER A 1 204 ? -27.475 10.992 -24.270 1.00 70.94 204 SER A CA 1
ATOM 1589 C C . SER A 1 204 ? -27.876 12.334 -24.905 1.00 70.94 204 SER A C 1
ATOM 1591 O O . SER A 1 204 ? -29.021 12.499 -25.330 1.00 70.94 204 SER A O 1
ATOM 1593 N N . ARG A 1 205 ? -26.976 13.327 -24.947 1.00 67.38 205 ARG A N 1
ATOM 1594 C CA . ARG A 1 205 ? -27.247 14.636 -25.573 1.00 67.38 205 ARG A CA 1
ATOM 1595 C C . ARG A 1 205 ? -27.052 14.618 -27.083 1.00 67.38 205 ARG A C 1
ATOM 1597 O O . ARG A 1 205 ? -27.742 15.372 -27.770 1.00 67.38 205 ARG A O 1
ATOM 1604 N N . ASP A 1 206 ? -26.160 13.773 -27.586 1.00 67.62 206 ASP A N 1
ATOM 1605 C CA . ASP A 1 206 ? -25.886 13.671 -29.019 1.00 67.62 206 ASP A CA 1
ATOM 1606 C C . ASP A 1 206 ? -27.006 12.913 -29.759 1.00 67.62 206 ASP A C 1
ATOM 1608 O O . ASP A 1 206 ? -27.354 13.286 -30.881 1.00 67.62 206 ASP A O 1
ATOM 1612 N N . ASP A 1 207 ? -27.682 11.966 -29.096 1.00 60.38 207 ASP A N 1
ATOM 1613 C CA . ASP A 1 207 ? -28.822 11.217 -29.658 1.00 60.38 207 ASP A CA 1
ATOM 1614 C C . ASP A 1 207 ? -30.141 12.018 -29.749 1.00 60.38 207 ASP A C 1
ATOM 1616 O O . ASP A 1 207 ? -31.042 11.652 -30.501 1.00 60.38 207 ASP A O 1
ATOM 1620 N N . ILE A 1 208 ? -30.282 13.134 -29.023 1.00 60.66 208 ILE A N 1
ATOM 1621 C CA . ILE A 1 208 ? -31.493 13.988 -29.066 1.00 60.66 208 ILE A CA 1
ATOM 1622 C C . ILE A 1 208 ? -31.436 15.011 -30.226 1.00 60.66 208 ILE A C 1
ATOM 1624 O O . ILE A 1 208 ? -32.431 15.669 -30.531 1.00 60.66 208 ILE A O 1
ATOM 1628 N N . SER A 1 209 ? -30.290 15.135 -30.906 1.00 57.31 209 SER A N 1
ATOM 1629 C CA . SER A 1 209 ? -30.065 16.087 -32.010 1.00 57.31 209 SER A CA 1
ATOM 1630 C C . SER A 1 209 ? -30.257 15.506 -33.424 1.00 57.31 209 SER A C 1
ATOM 1632 O O . SER A 1 209 ? -29.972 16.210 -34.399 1.00 57.31 209 SER A O 1
ATOM 1634 N N . ALA A 1 210 ? -30.735 14.264 -33.559 1.00 48.50 210 ALA A N 1
ATOM 1635 C CA . ALA A 1 210 ? -31.010 13.598 -34.843 1.00 48.50 210 ALA A CA 1
ATOM 1636 C C . ALA A 1 210 ? -32.517 13.483 -35.133 1.00 48.50 210 ALA A C 1
ATOM 1638 O O . ALA A 1 210 ? -32.894 13.669 -36.315 1.00 48.50 210 ALA A O 1
#

Sequence (210 aa):
MTKIYTSLATLYRYGRSRATGDVRGDNEAVGEEWEAETTPYERVRRVVARAYSPLSADEVADGARTSPKTARKHLEALAREGFVTTEPADHGATAYRRSSESLVVEQAADILDSVSTDDLAERVREMRDRLADYRTTFGVESPEELTVDRTNRALGADSSPETPDPETIREWKTLRRNLAFANAALSIGHAESFVETDRSDADSRDDISA

Foldseek 3Di:
DPVVPPDCVVPPPDPDDDDDDPPPVVVVVNVVVVPVVDDLLVLLLVQQVPDPDWAFLCRSCVSSVHDSVSSVVSLVVCVVVQQWDWDQDPPRGITIHGHPVNVLVVLLVVCVVPDPLVVLVVVLVVLVVVQVVVCVVQVDNALVVSVVVQVVCVVVPHPNPPDPDPVVNVVSVVSVVVSVSSVSSSVVVVVVVVVVVVVVVVVVVVVVVD

Secondary structure (DSSP, 8-state):
--SSSSSTTTTSS--S-------HHHHHHHHHHHHHHS-HHHHHHHHHHH-SS-EEHHHHHHHTTS-HHHHHHHHHHHHHTTSEEEEE-GGGPEEEEE-HHHHHHHHHHHHHHHS-HHHHHHHHHHHHHHHHHHHHHHSSS-HHHHHHHHHHHHHTT--------HHHHHHHHHHHHHHHHHHHHHHHHHHHHHHHHHHHHHHHHHGGG-